Protein AF-Q0SSJ6-F1 (afdb_monomer_lite)

pLDDT: mean 74.95, std 15.15, range [31.77, 95.06]

Secondary structure (DSSP, 8-state):
-HHHHHHHHT--HHHHHHHHHHHHHHHHHHHHHH-HHHHTTHHHHHHHHHHHHHTTTTSSHHHHHHHHHHHHHHHHHHHHHHHH-HHHHHHHHHHHHHHHHHHHHHHS-TTTHHHHHHHHHHHHHS---TTHHHHHHHHHHHHHHHHHHHHHHH--S-HHHHHHHHHHHHHHHHHHHHHHHHTT---HHHHHHHHHHHHHHHHHHHHHTSSSSTTSHHHHHHHHHHHHHHHHHHHHHHHHHHHHHS---HHHHHHHHHHHHHHHHHHHHIIIIIS-HHHHHHHHHHHHHHHHSS-TTS----

Structure (mmCIF, N/CA/C/O backbone):
data_AF-Q0SSJ6-F1
#
_entry.id   AF-Q0SSJ6-F1
#
loop_
_atom_site.group_PDB
_atom_site.id
_atom_site.type_symbol
_atom_site.label_atom_id
_atom_site.label_alt_id
_atom_site.label_comp_id
_atom_site.label_asym_id
_atom_site.label_entity_id
_atom_site.label_seq_id
_atom_site.pdbx_PDB_ins_code
_atom_site.Cartn_x
_atom_site.Cartn_y
_atom_site.Cartn_z
_atom_site.occupancy
_atom_site.B_iso_or_equiv
_atom_site.auth_seq_id
_atom_site.auth_comp_id
_atom_site.auth_asym_id
_atom_site.auth_atom_id
_atom_site.pdbx_PDB_model_num
ATOM 1 N N . MET A 1 1 ? 13.527 -23.983 10.147 1.00 71.38 1 MET A N 1
ATOM 2 C CA . MET A 1 1 ? 12.059 -24.211 10.082 1.00 71.38 1 MET A CA 1
ATOM 3 C C . MET A 1 1 ? 11.327 -22.982 9.545 1.00 71.38 1 MET A C 1
ATOM 5 O O . MET A 1 1 ? 10.545 -23.130 8.617 1.00 71.38 1 MET A O 1
ATOM 9 N N . ILE A 1 2 ? 11.644 -21.783 10.045 1.00 71.69 2 ILE A N 1
ATOM 10 C CA . ILE A 1 2 ? 11.084 -20.500 9.585 1.00 71.69 2 ILE A CA 1
ATOM 11 C C . ILE A 1 2 ? 11.371 -20.237 8.092 1.00 71.69 2 ILE A C 1
ATOM 13 O O . ILE A 1 2 ? 10.438 -19.966 7.341 1.00 71.69 2 ILE A O 1
ATOM 17 N N . ASP A 1 3 ? 12.600 -20.462 7.614 1.00 75.69 3 ASP A N 1
ATOM 18 C CA . ASP A 1 3 ? 12.947 -20.231 6.196 1.00 75.69 3 ASP A CA 1
ATOM 19 C C . ASP A 1 3 ? 12.199 -21.148 5.220 1.00 75.69 3 ASP A C 1
ATOM 21 O O . ASP A 1 3 ? 11.831 -20.738 4.120 1.00 75.69 3 ASP A O 1
ATOM 25 N N . LYS A 1 4 ? 11.896 -22.386 5.640 1.00 71.62 4 LYS A N 1
ATOM 26 C CA . LYS A 1 4 ? 11.058 -23.312 4.857 1.00 71.62 4 LYS A CA 1
ATOM 27 C C . LYS A 1 4 ? 9.631 -22.780 4.702 1.00 71.62 4 LYS A C 1
ATOM 29 O O . LYS A 1 4 ? 9.037 -22.962 3.645 1.00 71.62 4 LYS A O 1
ATOM 34 N N . VAL A 1 5 ? 9.086 -22.121 5.726 1.00 68.69 5 VAL A N 1
ATOM 35 C CA . VAL A 1 5 ? 7.740 -21.524 5.694 1.00 68.69 5 VAL A CA 1
ATOM 36 C C . VAL A 1 5 ? 7.734 -20.258 4.839 1.00 68.69 5 VAL A C 1
ATOM 38 O O . VAL A 1 5 ? 6.865 -20.119 3.981 1.00 68.69 5 VAL A O 1
ATOM 41 N N . ILE A 1 6 ? 8.735 -19.387 5.005 1.00 72.50 6 ILE A N 1
ATOM 42 C CA . ILE A 1 6 ? 8.895 -18.163 4.204 1.00 72.50 6 ILE A CA 1
ATOM 43 C C . ILE A 1 6 ? 8.944 -18.503 2.714 1.00 72.50 6 ILE A C 1
ATOM 45 O O . ILE A 1 6 ? 8.202 -17.922 1.924 1.00 72.50 6 ILE A O 1
ATOM 49 N N . LYS A 1 7 ? 9.755 -19.500 2.339 1.00 68.50 7 LYS A N 1
ATOM 50 C CA . LYS A 1 7 ? 9.912 -19.923 0.943 1.00 68.50 7 LYS A CA 1
ATOM 51 C C . LYS A 1 7 ? 8.665 -20.624 0.391 1.00 68.50 7 LYS A C 1
ATOM 53 O O . LYS A 1 7 ? 8.355 -20.462 -0.782 1.00 68.50 7 LYS A O 1
ATOM 58 N N . LYS A 1 8 ? 7.927 -21.367 1.228 1.00 64.19 8 LYS A N 1
ATOM 59 C CA . LYS A 1 8 ? 6.690 -22.068 0.835 1.00 64.19 8 LYS A CA 1
ATOM 60 C C . LYS A 1 8 ? 5.527 -21.113 0.546 1.00 64.19 8 LYS A C 1
ATOM 62 O O . LYS A 1 8 ? 4.746 -21.385 -0.358 1.00 64.19 8 LYS A O 1
ATOM 67 N N . TYR A 1 9 ? 5.410 -20.022 1.303 1.00 65.31 9 TYR A N 1
ATOM 68 C CA . TYR A 1 9 ? 4.306 -19.059 1.175 1.00 65.31 9 TYR A CA 1
ATOM 69 C C . TYR A 1 9 ? 4.705 -17.741 0.501 1.00 65.31 9 TYR A C 1
ATOM 71 O O . TYR A 1 9 ? 3.885 -16.830 0.430 1.00 65.31 9 TYR A O 1
ATOM 79 N N . ASN A 1 10 ? 5.945 -17.643 0.006 1.00 66.69 10 ASN A N 1
ATOM 80 C CA . ASN A 1 10 ? 6.503 -16.456 -0.644 1.00 66.69 10 ASN A CA 1
ATOM 81 C C . ASN A 1 10 ? 6.258 -15.169 0.171 1.00 66.69 10 ASN A C 1
ATOM 83 O O . ASN A 1 10 ? 5.737 -14.174 -0.335 1.00 66.69 10 ASN A O 1
ATOM 87 N N . LEU A 1 11 ? 6.555 -15.236 1.474 1.00 65.62 11 LEU A N 1
ATOM 88 C CA . LEU A 1 11 ? 6.271 -14.149 2.411 1.00 65.62 11 LEU A CA 1
ATOM 89 C C . LEU A 1 11 ? 7.253 -12.990 2.216 1.00 65.62 11 LEU A C 1
ATOM 91 O O . LEU A 1 11 ? 8.466 -13.183 2.255 1.00 65.62 11 LEU A O 1
ATOM 95 N N . ASP A 1 12 ? 6.720 -11.776 2.088 1.00 69.50 12 ASP A N 1
ATOM 96 C CA . ASP A 1 12 ? 7.497 -10.534 2.064 1.00 69.50 12 ASP A CA 1
ATOM 97 C C . ASP A 1 12 ? 7.911 -10.146 3.495 1.00 69.50 12 ASP A C 1
ATOM 99 O O . ASP A 1 12 ? 7.234 -9.378 4.188 1.00 69.50 12 ASP A O 1
ATOM 103 N N . VAL A 1 13 ? 9.018 -10.738 3.950 1.00 72.50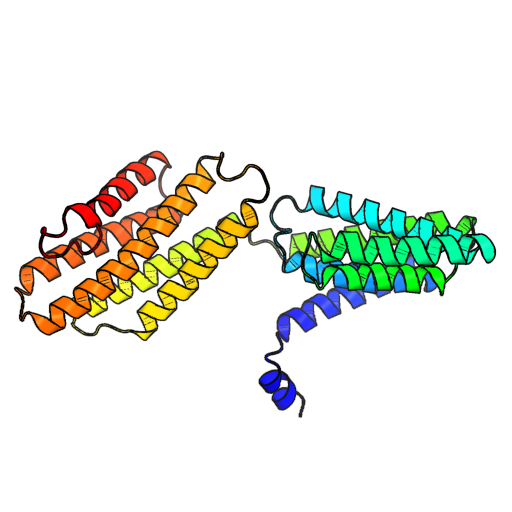 13 VAL A N 1
ATOM 104 C CA . VAL A 1 13 ? 9.554 -10.596 5.313 1.00 72.50 13 VAL A CA 1
ATOM 105 C C . VAL A 1 13 ? 9.886 -9.141 5.656 1.00 72.50 13 VAL A C 1
ATOM 107 O O . VAL A 1 13 ? 9.683 -8.723 6.798 1.00 72.50 13 VAL A O 1
ATOM 110 N N . ASP A 1 14 ? 10.361 -8.359 4.688 1.00 66.81 14 ASP A N 1
ATOM 111 C CA . ASP A 1 14 ? 10.766 -6.970 4.911 1.00 66.81 14 ASP A CA 1
ATOM 112 C C . ASP A 1 14 ? 9.553 -6.068 5.132 1.00 66.81 14 ASP A C 1
ATOM 114 O O . ASP A 1 14 ? 9.538 -5.262 6.070 1.00 66.81 14 ASP A O 1
ATOM 118 N N . SER A 1 15 ? 8.488 -6.259 4.345 1.00 64.62 15 SER A N 1
ATOM 119 C CA . SER A 1 15 ? 7.215 -5.585 4.605 1.00 64.62 15 SER A CA 1
ATOM 120 C C . SER A 1 15 ? 6.642 -5.985 5.968 1.00 64.62 15 SER A C 1
ATOM 122 O O . SER A 1 15 ? 6.233 -5.116 6.733 1.00 64.62 15 SER A O 1
ATOM 124 N N . MET A 1 16 ? 6.678 -7.273 6.328 1.00 72.62 16 MET A N 1
ATOM 125 C CA . MET A 1 16 ? 6.141 -7.757 7.603 1.00 72.62 16 MET A CA 1
ATOM 126 C C . MET A 1 16 ? 6.877 -7.158 8.801 1.00 72.62 16 MET A C 1
ATOM 128 O O . MET A 1 16 ? 6.230 -6.729 9.756 1.00 72.62 16 MET A O 1
ATOM 132 N N . LYS A 1 17 ? 8.213 -7.084 8.742 1.00 77.50 17 LYS A N 1
ATOM 133 C CA . LYS A 1 17 ? 9.019 -6.422 9.774 1.00 77.50 17 LYS A CA 1
ATOM 134 C C . LYS A 1 17 ? 8.629 -4.954 9.892 1.00 77.50 17 LYS A C 1
ATOM 136 O O . LYS A 1 17 ? 8.266 -4.527 10.980 1.00 77.50 17 LYS A O 1
ATOM 141 N N . ARG A 1 18 ? 8.624 -4.212 8.780 1.00 75.00 18 ARG A N 1
ATOM 142 C CA . ARG A 1 18 ? 8.319 -2.774 8.768 1.00 75.00 18 ARG A CA 1
ATOM 143 C C . ARG A 1 18 ? 6.932 -2.463 9.331 1.00 75.00 18 ARG A C 1
ATOM 145 O O . ARG A 1 18 ? 6.814 -1.648 10.242 1.00 75.00 18 ARG A O 1
ATOM 152 N N . GLU A 1 19 ? 5.891 -3.113 8.815 1.00 74.06 19 GLU A N 1
ATOM 153 C CA . GLU A 1 19 ? 4.511 -2.863 9.251 1.00 74.06 19 GLU A CA 1
ATOM 154 C C . GLU A 1 19 ? 4.285 -3.329 10.699 1.00 74.06 19 GLU A C 1
ATOM 156 O O . GLU A 1 19 ? 3.610 -2.648 11.471 1.00 74.06 19 GLU A O 1
ATOM 161 N N . GLY A 1 20 ? 4.908 -4.442 11.105 1.00 80.50 20 GLY A N 1
ATOM 162 C CA . GLY A 1 20 ? 4.884 -4.916 12.488 1.00 80.50 20 GLY A CA 1
ATOM 163 C C . GLY A 1 20 ? 5.538 -3.932 13.460 1.00 80.50 20 GLY A C 1
ATOM 164 O O . GLY A 1 20 ? 4.983 -3.656 14.522 1.00 80.50 20 GLY A O 1
ATOM 165 N N . THR A 1 21 ? 6.675 -3.332 13.090 1.00 83.19 21 THR A N 1
ATOM 166 C CA . THR A 1 21 ? 7.330 -2.302 13.913 1.00 83.19 21 THR A CA 1
ATOM 167 C C . THR A 1 21 ? 6.451 -1.059 14.058 1.00 83.19 21 THR A C 1
ATOM 169 O O . THR A 1 21 ? 6.311 -0.544 15.167 1.00 83.19 21 THR A O 1
ATOM 172 N N . ILE A 1 22 ? 5.807 -0.606 12.975 1.00 81.56 22 ILE A N 1
ATOM 173 C CA . ILE A 1 22 ? 4.878 0.537 13.010 1.00 81.56 22 ILE A CA 1
ATOM 174 C C . ILE A 1 22 ? 3.692 0.236 13.937 1.00 81.56 22 ILE A C 1
ATOM 176 O O . ILE A 1 22 ? 3.334 1.073 14.768 1.00 81.56 22 ILE A O 1
ATOM 180 N N . ALA A 1 23 ? 3.109 -0.963 13.854 1.00 84.19 23 ALA A N 1
ATOM 181 C CA . ALA A 1 23 ? 2.015 -1.382 14.730 1.00 84.19 23 ALA A CA 1
ATOM 182 C C . ALA A 1 23 ? 2.427 -1.391 16.215 1.00 84.19 23 ALA A C 1
ATOM 184 O O . ALA A 1 23 ? 1.716 -0.848 17.058 1.00 84.19 23 ALA A O 1
ATOM 185 N N . CYS A 1 24 ? 3.602 -1.935 16.542 1.00 88.31 24 CYS A N 1
ATOM 186 C CA . CYS A 1 24 ? 4.103 -1.949 17.918 1.00 88.31 24 CYS A CA 1
ATOM 187 C C . CYS A 1 24 ? 4.381 -0.537 18.456 1.00 88.31 24 CYS A C 1
ATOM 189 O O . CYS A 1 24 ? 3.999 -0.223 19.582 1.00 88.31 24 CYS A O 1
ATOM 191 N N . LEU A 1 25 ? 5.007 0.334 17.658 1.00 88.62 25 LEU A N 1
ATOM 192 C CA . LEU A 1 25 ? 5.302 1.712 18.065 1.00 88.62 25 LEU A CA 1
ATOM 193 C C . LEU A 1 25 ? 4.025 2.531 18.272 1.00 88.62 25 LEU A C 1
ATOM 195 O O . LEU A 1 25 ? 3.896 3.233 19.275 1.00 88.62 25 LEU A O 1
ATOM 199 N N . THR A 1 26 ? 3.060 2.412 17.357 1.00 87.75 26 THR A N 1
ATOM 200 C CA . THR A 1 26 ? 1.761 3.093 17.480 1.00 87.75 26 THR A CA 1
ATOM 201 C C . THR A 1 26 ? 0.967 2.588 18.682 1.00 87.75 26 THR A C 1
ATOM 203 O O . THR A 1 26 ? 0.356 3.398 19.380 1.00 87.75 26 THR A O 1
ATOM 206 N N . PHE A 1 27 ? 1.026 1.285 18.979 1.00 91.06 27 PHE A N 1
ATOM 207 C CA . PHE A 1 27 ? 0.427 0.698 20.178 1.00 91.06 27 PHE A CA 1
ATOM 208 C C . PHE A 1 27 ? 1.056 1.247 21.462 1.00 91.06 27 PHE A C 1
ATOM 210 O O . PHE A 1 27 ? 0.335 1.746 22.324 1.00 91.06 27 PHE A O 1
ATOM 217 N N . LEU A 1 28 ? 2.388 1.209 21.579 1.00 92.38 28 LEU A N 1
ATOM 218 C CA . LEU A 1 28 ? 3.106 1.691 22.765 1.00 92.38 28 LEU A CA 1
ATOM 219 C C . LEU A 1 28 ? 2.857 3.181 23.012 1.00 92.38 28 LEU A C 1
ATOM 221 O O . LEU A 1 28 ? 2.529 3.573 24.130 1.00 92.38 28 LEU A O 1
ATOM 225 N N . ALA A 1 29 ? 2.933 4.003 21.964 1.00 90.62 29 ALA A N 1
ATOM 226 C CA . ALA A 1 29 ? 2.634 5.426 22.070 1.00 90.62 29 ALA A CA 1
ATOM 227 C C . ALA A 1 29 ? 1.177 5.655 22.512 1.00 90.62 29 ALA A C 1
ATOM 229 O O . ALA A 1 29 ? 0.912 6.427 23.432 1.00 90.62 29 ALA A O 1
ATOM 230 N N . SER A 1 30 ? 0.225 4.930 21.917 1.00 89.50 30 SER A N 1
ATOM 231 C CA . SER A 1 30 ? -1.191 5.046 22.279 1.00 89.50 30 SER A CA 1
ATOM 232 C C . SER A 1 30 ? -1.472 4.586 23.711 1.00 89.50 30 SER A C 1
ATOM 234 O O . SER A 1 30 ? -2.312 5.178 24.384 1.00 89.50 30 SER A O 1
ATOM 236 N N . TRP A 1 31 ? -0.753 3.577 24.210 1.00 92.25 31 TRP A N 1
ATOM 237 C CA . TRP A 1 31 ? -0.839 3.155 25.607 1.00 92.25 31 TRP A CA 1
ATOM 238 C C . TRP A 1 31 ? -0.377 4.272 26.539 1.00 92.25 31 TRP A C 1
ATOM 240 O O . TRP A 1 31 ? -1.137 4.656 27.427 1.00 92.25 31 TRP A O 1
ATOM 250 N N . ILE A 1 32 ? 0.802 4.847 26.302 1.00 91.56 32 ILE A N 1
ATOM 251 C CA . ILE A 1 32 ? 1.369 5.898 27.159 1.00 91.56 32 ILE A CA 1
ATOM 252 C C . ILE A 1 32 ? 0.415 7.099 27.276 1.00 91.56 32 ILE A C 1
ATOM 254 O O . ILE A 1 32 ? 0.157 7.571 28.380 1.00 91.56 32 ILE A O 1
ATOM 258 N N . PHE A 1 33 ? -0.160 7.567 26.164 1.00 90.56 33 PHE A N 1
ATOM 259 C CA . PHE A 1 33 ? -1.004 8.771 26.166 1.00 90.56 33 PHE A CA 1
ATOM 260 C C . PHE A 1 33 ? -2.488 8.500 26.482 1.00 90.56 33 PHE A C 1
ATOM 262 O O . PHE A 1 33 ? -3.152 9.300 27.151 1.00 90.56 33 PHE A O 1
ATOM 269 N N . PHE A 1 34 ? -3.045 7.372 26.031 1.00 91.62 34 PHE A N 1
ATOM 270 C CA . PHE A 1 34 ? -4.494 7.123 26.050 1.00 91.62 34 PHE A CA 1
ATOM 271 C C . PHE A 1 34 ? -4.922 5.899 26.871 1.00 91.62 34 PHE A C 1
ATOM 273 O O . PHE A 1 34 ? -6.122 5.711 27.080 1.00 91.62 34 PHE A O 1
ATOM 280 N N . GLY A 1 35 ? -3.979 5.107 27.386 1.00 90.12 35 GLY A N 1
ATOM 281 C CA . GLY A 1 35 ? -4.244 3.913 28.188 1.00 90.12 35 GLY A CA 1
ATOM 282 C C . GLY A 1 35 ? -4.564 2.664 27.361 1.00 90.12 35 GLY A C 1
ATOM 283 O O . GLY A 1 35 ? -4.829 2.727 26.159 1.00 90.12 35 GLY A O 1
ATOM 284 N N . ILE A 1 36 ? -4.564 1.504 28.025 1.00 87.81 36 ILE A N 1
ATOM 285 C CA . ILE A 1 36 ? -4.658 0.188 27.370 1.00 87.81 36 ILE A CA 1
ATOM 286 C C . ILE A 1 36 ? -5.955 -0.002 26.565 1.00 87.81 36 ILE A C 1
ATOM 288 O O . ILE A 1 36 ? -5.920 -0.515 25.447 1.00 87.81 36 ILE A O 1
ATOM 292 N N . ASN A 1 37 ? -7.082 0.510 27.076 1.00 88.12 37 ASN A N 1
ATOM 293 C CA . ASN A 1 37 ? -8.394 0.418 26.420 1.00 88.12 37 ASN A CA 1
ATOM 294 C C . ASN A 1 37 ? -8.442 1.156 25.072 1.00 88.12 37 ASN A C 1
ATOM 296 O O . ASN A 1 37 ? -9.295 0.860 24.240 1.00 88.12 37 ASN A O 1
ATOM 300 N N . ASN A 1 38 ? -7.554 2.126 24.851 1.00 90.81 38 ASN A N 1
ATOM 301 C CA . ASN A 1 38 ? -7.457 2.872 23.596 1.00 90.81 38 ASN A CA 1
ATOM 302 C C . ASN A 1 38 ? -6.275 2.393 22.742 1.00 90.81 38 ASN A C 1
ATOM 304 O O . ASN A 1 38 ? -6.365 2.397 21.517 1.00 90.81 38 ASN A O 1
ATOM 308 N N . ALA A 1 39 ? -5.205 1.897 23.372 1.00 89.12 39 ALA A N 1
ATOM 309 C CA . ALA A 1 39 ? -4.030 1.362 22.688 1.00 89.12 39 ALA A CA 1
ATOM 310 C C . ALA A 1 39 ? -4.362 0.222 21.721 1.00 89.12 39 ALA A C 1
ATOM 312 O O . ALA A 1 39 ? -3.781 0.140 20.642 1.00 89.12 39 ALA A O 1
ATOM 313 N N . ILE A 1 40 ? -5.337 -0.628 22.060 1.00 89.69 40 ILE A N 1
ATOM 314 C CA . ILE A 1 40 ? -5.716 -1.774 21.224 1.00 89.69 40 ILE A CA 1
ATOM 315 C C . ILE A 1 40 ? -6.242 -1.375 19.838 1.00 89.69 40 ILE A C 1
ATOM 317 O O . ILE A 1 40 ? -6.152 -2.156 18.890 1.00 89.69 40 ILE A O 1
ATOM 321 N N . LEU A 1 41 ? -6.729 -0.137 19.694 1.00 90.94 41 LEU A N 1
ATOM 322 C CA . LEU A 1 41 ? -7.178 0.415 18.418 1.00 90.94 41 LEU A CA 1
ATOM 323 C C . LEU A 1 41 ? -6.009 0.678 17.454 1.00 90.94 41 LEU A C 1
ATOM 325 O O . LEU A 1 41 ? -6.237 0.794 16.254 1.00 90.94 41 LEU A O 1
ATOM 329 N N . ALA A 1 42 ? -4.758 0.694 17.927 1.00 89.38 42 ALA A N 1
ATOM 330 C CA . ALA A 1 42 ? -3.583 0.844 17.068 1.00 89.38 42 ALA A CA 1
ATOM 331 C C . ALA A 1 42 ? -3.440 -0.304 16.052 1.00 89.38 42 ALA A C 1
ATOM 333 O O . ALA A 1 42 ? -3.044 -0.063 14.914 1.00 89.38 42 ALA A O 1
ATOM 334 N N . TYR A 1 43 ? -3.829 -1.535 16.410 1.00 88.12 43 TYR A N 1
ATOM 335 C CA . TYR A 1 43 ? -3.749 -2.698 15.517 1.00 88.12 43 TYR A CA 1
ATOM 336 C C . TYR A 1 43 ? -4.576 -2.549 14.231 1.00 88.12 43 TYR A C 1
ATOM 338 O O . TYR A 1 43 ? -4.000 -2.654 13.145 1.00 88.12 43 TYR A O 1
ATOM 346 N N . PRO A 1 44 ? -5.901 -2.296 14.289 1.00 90.38 44 PRO A N 1
ATOM 347 C CA . PRO A 1 44 ? -6.680 -2.086 13.076 1.00 90.38 44 PRO A CA 1
ATOM 348 C C . PRO A 1 44 ? -6.219 -0.849 12.299 1.00 90.38 44 PRO A C 1
ATOM 350 O O . PRO A 1 44 ? -6.278 -0.860 11.074 1.00 90.38 44 PRO A O 1
ATOM 353 N N . ILE A 1 45 ? -5.736 0.209 12.963 1.00 88.62 45 ILE A N 1
ATOM 354 C CA . ILE A 1 45 ? -5.196 1.398 12.281 1.00 88.62 45 ILE A CA 1
ATOM 355 C C . ILE A 1 45 ? -3.924 1.033 11.480 1.00 88.62 45 ILE A C 1
ATOM 357 O O . ILE A 1 45 ? -3.845 1.348 10.291 1.00 88.62 45 ILE A O 1
ATOM 361 N N . ALA A 1 46 ? -2.983 0.287 12.069 1.00 85.62 46 ALA A N 1
ATOM 362 C CA . ALA A 1 46 ? -1.753 -0.158 11.403 1.00 85.62 46 ALA A CA 1
ATOM 363 C C . ALA A 1 46 ? -2.007 -1.183 10.276 1.00 85.62 46 ALA A C 1
ATOM 365 O O . ALA A 1 46 ? -1.378 -1.154 9.217 1.00 85.62 46 ALA A O 1
ATOM 366 N N . LEU A 1 47 ? -2.981 -2.078 10.451 1.00 84.19 47 LEU A N 1
ATOM 367 C CA . LEU A 1 47 ? -3.406 -2.992 9.387 1.00 84.19 47 LEU A CA 1
ATOM 368 C C . LEU A 1 47 ? -3.980 -2.229 8.190 1.00 84.19 47 LEU A C 1
ATOM 370 O O . LEU A 1 47 ? -3.588 -2.491 7.052 1.00 84.19 47 LEU A O 1
ATOM 374 N N . THR A 1 48 ? -4.849 -1.248 8.434 1.00 81.56 48 THR A N 1
ATOM 375 C CA . THR A 1 48 ? -5.383 -0.384 7.377 1.00 81.56 48 THR A CA 1
ATOM 376 C C . THR A 1 48 ? -4.270 0.361 6.656 1.00 81.56 48 THR A C 1
ATOM 378 O O . THR A 1 48 ? -4.255 0.365 5.426 1.00 81.56 48 THR A O 1
ATOM 381 N N . SER A 1 49 ? -3.279 0.909 7.367 1.00 74.62 49 SER A N 1
ATOM 382 C CA . SER A 1 49 ? -2.151 1.570 6.705 1.00 74.62 49 SER A CA 1
ATOM 383 C C . SER A 1 49 ? -1.337 0.635 5.827 1.00 74.62 49 SER A C 1
ATOM 385 O O . SER A 1 49 ? -0.960 1.042 4.734 1.00 74.62 49 SER A O 1
ATOM 387 N N . SER A 1 50 ? -1.113 -0.612 6.248 1.00 73.50 50 SER A N 1
ATOM 388 C CA . SER A 1 50 ? -0.366 -1.595 5.454 1.00 73.50 50 SER A CA 1
ATOM 389 C C . SER A 1 50 ? -1.071 -1.951 4.137 1.00 73.50 50 SER A C 1
ATOM 391 O O . SER A 1 50 ? -0.425 -2.097 3.096 1.00 73.50 50 SER A O 1
ATOM 393 N N . ILE A 1 51 ? -2.405 -2.047 4.154 1.00 71.00 51 ILE A N 1
ATOM 394 C CA . ILE A 1 51 ? -3.202 -2.349 2.959 1.00 71.00 51 ILE A CA 1
ATOM 395 C C . ILE A 1 51 ? -3.248 -1.123 2.041 1.00 71.00 51 ILE A C 1
ATOM 397 O O . ILE A 1 51 ? -3.068 -1.239 0.832 1.00 71.00 51 ILE A O 1
ATOM 401 N N . LEU A 1 52 ? -3.376 0.074 2.612 1.00 65.06 52 LEU A N 1
ATOM 402 C CA . LEU A 1 52 ? -3.357 1.330 1.861 1.00 65.06 52 LEU A CA 1
ATOM 403 C C . LEU A 1 52 ? -1.975 1.653 1.281 1.00 65.06 52 LEU A C 1
ATOM 405 O O . LEU A 1 52 ? -1.876 2.164 0.174 1.00 65.06 52 LEU A O 1
ATOM 409 N N . LEU A 1 53 ? -0.891 1.300 1.971 1.00 59.09 53 LEU A N 1
ATOM 410 C CA . LEU A 1 53 ? 0.476 1.376 1.446 1.00 59.09 53 LEU A CA 1
ATOM 411 C C . LEU A 1 53 ? 0.629 0.586 0.142 1.00 59.09 53 LEU A C 1
ATOM 413 O O . LEU A 1 53 ? 1.340 1.029 -0.760 1.00 59.09 53 LEU A O 1
ATOM 417 N N . LYS A 1 54 ? -0.064 -0.554 0.042 1.00 58.03 54 LYS A N 1
ATOM 418 C CA . LYS A 1 54 ? -0.117 -1.391 -1.163 1.00 58.03 54 LYS A CA 1
ATOM 419 C C . LYS A 1 54 ? -1.090 -0.842 -2.215 1.00 58.03 54 LYS A C 1
ATOM 421 O O . LYS A 1 54 ? -0.901 -1.084 -3.402 1.00 58.03 54 LYS A O 1
ATOM 426 N N . GLU A 1 55 ? -2.088 -0.062 -1.807 1.00 54.94 55 GLU A N 1
ATOM 427 C CA . GLU A 1 55 ? -3.097 0.539 -2.682 1.00 54.94 55 GLU A CA 1
ATOM 428 C C . GLU A 1 55 ? -2.943 2.057 -2.839 1.00 54.94 55 GLU A C 1
ATOM 430 O O . GLU A 1 55 ? -3.561 2.814 -2.102 1.00 54.94 55 GLU A O 1
ATOM 435 N N . ASN A 1 56 ? -2.224 2.539 -3.858 1.00 52.38 56 ASN A N 1
ATOM 436 C CA . ASN A 1 56 ? -2.349 3.892 -4.441 1.00 52.38 56 ASN A CA 1
ATOM 437 C C . ASN A 1 56 ? -2.548 5.103 -3.514 1.00 52.38 56 ASN A C 1
ATOM 439 O O . ASN A 1 56 ? -3.012 6.164 -3.947 1.00 52.38 56 ASN A O 1
ATOM 443 N N . PHE A 1 57 ? -2.172 5.004 -2.247 1.00 51.16 57 PHE A N 1
ATOM 444 C CA . PHE A 1 57 ? -2.311 6.069 -1.268 1.00 51.16 57 PHE A CA 1
ATOM 445 C C . PHE A 1 57 ? -1.304 7.189 -1.523 1.00 51.16 57 PHE A C 1
ATOM 447 O O . PHE A 1 57 ? -1.476 8.306 -1.055 1.00 51.16 57 PHE A O 1
ATOM 454 N N . LYS A 1 58 ? -0.316 6.911 -2.383 1.00 51.47 58 LYS A N 1
ATOM 455 C CA . LYS A 1 58 ? 0.620 7.881 -2.956 1.00 51.47 58 LYS A CA 1
ATOM 456 C C . LYS A 1 58 ? -0.068 8.994 -3.754 1.00 51.47 58 LYS A C 1
ATOM 458 O O . LYS A 1 58 ? 0.518 10.053 -3.939 1.00 51.47 58 LYS A O 1
ATOM 463 N N . ILE A 1 59 ? -1.297 8.772 -4.218 1.00 51.25 59 ILE A N 1
ATOM 464 C CA . ILE A 1 59 ? -2.089 9.754 -4.962 1.00 51.25 59 ILE A CA 1
ATOM 465 C C . ILE A 1 59 ? -3.108 10.331 -3.984 1.00 51.25 59 ILE A C 1
ATOM 467 O O . ILE A 1 59 ? -4.054 9.638 -3.593 1.00 51.25 59 ILE A O 1
ATOM 471 N N . ASN A 1 60 ? -2.887 11.578 -3.579 1.00 59.84 60 ASN A N 1
ATOM 472 C CA . ASN A 1 60 ? -3.662 12.309 -2.572 1.00 59.84 60 ASN A CA 1
ATOM 473 C C . ASN A 1 60 ? -3.721 11.601 -1.197 1.00 59.84 60 ASN A C 1
ATOM 475 O O . ASN A 1 60 ? -4.815 11.274 -0.724 1.00 59.84 60 ASN A O 1
ATOM 479 N N . PRO A 1 61 ? -2.568 11.388 -0.525 1.00 64.50 61 PRO A N 1
ATOM 480 C CA . PRO A 1 61 ? -2.516 10.724 0.781 1.00 64.50 61 PRO A CA 1
ATOM 481 C C . PRO A 1 61 ? -3.387 11.432 1.822 1.00 64.50 61 PRO A C 1
ATOM 483 O O . PRO A 1 61 ? -4.116 10.777 2.561 1.00 64.50 61 PRO A O 1
ATOM 486 N N . LEU A 1 62 ? -3.389 12.768 1.843 1.00 68.19 62 LEU A N 1
ATOM 487 C CA . LEU A 1 62 ? -4.159 13.549 2.815 1.00 68.19 62 LEU A CA 1
ATOM 488 C C . LEU A 1 62 ? -5.675 13.352 2.663 1.00 68.19 62 LEU A C 1
ATOM 490 O O . LEU A 1 62 ? -6.338 12.987 3.630 1.00 68.19 62 LEU A O 1
ATOM 494 N N . GLU A 1 63 ? -6.218 13.519 1.452 1.00 70.69 63 GLU A N 1
ATOM 495 C CA . GLU A 1 63 ? -7.659 13.377 1.178 1.00 70.69 63 GLU A CA 1
ATOM 496 C C . GLU A 1 63 ? -8.167 11.984 1.574 1.00 70.69 63 GLU A C 1
ATOM 498 O O . GLU A 1 63 ? -9.187 11.837 2.254 1.00 70.69 63 GLU A O 1
ATOM 503 N N . LYS A 1 64 ? -7.419 10.943 1.193 1.00 72.25 64 LYS A N 1
ATOM 504 C CA . LYS A 1 64 ? -7.775 9.565 1.526 1.00 72.25 64 LYS A CA 1
ATOM 505 C C . LYS A 1 64 ? -7.676 9.302 3.025 1.00 72.25 64 LYS A C 1
ATOM 507 O O . LYS A 1 64 ? -8.549 8.625 3.565 1.00 72.25 64 LYS A O 1
ATOM 512 N N . THR A 1 65 ? -6.673 9.861 3.703 1.00 76.44 65 THR A N 1
ATOM 513 C CA . THR A 1 65 ? -6.525 9.693 5.156 1.00 76.44 65 THR A CA 1
ATOM 514 C C . THR A 1 65 ? -7.665 10.345 5.917 1.00 76.44 65 THR A C 1
ATOM 516 O O . THR A 1 65 ? -8.234 9.713 6.799 1.00 76.44 65 THR A O 1
ATOM 519 N N . ILE A 1 66 ? -8.062 11.561 5.538 1.00 80.25 66 ILE A N 1
ATOM 520 C CA . ILE A 1 66 ? -9.184 12.271 6.165 1.00 80.25 66 ILE A CA 1
ATOM 521 C C . ILE A 1 66 ? -10.487 11.481 5.989 1.00 80.25 66 ILE A C 1
ATOM 523 O O . ILE A 1 66 ? -11.249 11.309 6.940 1.00 80.25 66 ILE A O 1
ATOM 527 N N . ARG A 1 67 ? -10.729 10.929 4.792 1.00 81.81 67 ARG A N 1
ATOM 528 C CA . ARG A 1 67 ? -11.917 10.103 4.534 1.00 81.81 67 ARG A CA 1
ATOM 529 C C . ARG A 1 67 ? -11.946 8.835 5.393 1.00 81.81 67 ARG A C 1
ATOM 531 O O . ARG A 1 67 ? -13.010 8.442 5.866 1.00 81.81 67 ARG A O 1
ATOM 538 N N . LEU A 1 68 ? -10.796 8.194 5.589 1.00 84.19 68 LEU A N 1
ATOM 539 C CA . LEU A 1 68 ? -10.675 7.006 6.437 1.00 84.19 68 LEU A CA 1
ATOM 540 C C . LEU A 1 68 ? -10.839 7.340 7.912 1.00 84.19 68 LEU A C 1
ATOM 542 O O . LEU A 1 68 ? -11.547 6.631 8.613 1.00 84.19 68 LEU A O 1
ATOM 546 N N . LEU A 1 69 ? -10.237 8.434 8.360 1.00 88.56 69 LEU A N 1
ATOM 547 C CA . LEU A 1 69 ? -10.374 8.938 9.717 1.00 88.56 69 LEU A CA 1
ATOM 548 C C . LEU A 1 69 ? -11.847 9.178 10.066 1.00 88.56 69 LEU A C 1
ATOM 550 O O . LEU A 1 69 ? -12.313 8.717 11.104 1.00 88.56 69 LEU A O 1
ATOM 554 N N . PHE A 1 70 ? -12.609 9.797 9.157 1.00 89.06 70 PHE A N 1
ATOM 555 C CA . PHE A 1 70 ? -14.051 9.975 9.333 1.00 89.06 70 PHE A CA 1
ATOM 556 C C . PHE A 1 70 ? -14.788 8.634 9.461 1.00 89.06 70 PHE A C 1
ATOM 558 O O . PHE A 1 70 ? -15.631 8.468 10.340 1.00 89.06 70 PHE A O 1
ATOM 565 N N . LEU A 1 71 ? -14.437 7.652 8.625 1.00 89.75 71 LEU A N 1
ATOM 566 C CA . LEU A 1 71 ? -15.022 6.312 8.684 1.00 89.75 71 LEU A CA 1
ATOM 567 C C . LEU A 1 71 ? -14.683 5.583 9.998 1.00 89.75 71 LEU A C 1
ATOM 569 O O . LEU A 1 71 ? -15.547 4.919 10.565 1.00 89.75 71 LEU A O 1
ATOM 573 N N . TYR A 1 72 ? -13.458 5.736 10.508 1.00 91.69 72 TYR A N 1
ATOM 574 C CA . TYR A 1 72 ? -13.042 5.197 11.806 1.00 91.69 72 TYR A CA 1
ATOM 575 C C . TYR A 1 72 ? -13.842 5.814 12.949 1.00 91.69 72 TYR A C 1
ATOM 577 O O . TYR A 1 72 ? -14.402 5.084 13.765 1.00 91.69 72 TYR A O 1
ATOM 585 N N . CYS A 1 73 ? -13.936 7.145 12.987 1.00 93.88 73 CYS A N 1
ATOM 586 C CA . CYS A 1 73 ? -14.730 7.850 13.989 1.00 93.88 73 CYS A CA 1
ATOM 587 C C . CYS A 1 73 ? -16.194 7.393 13.949 1.00 93.88 73 CYS A C 1
ATOM 589 O O . CYS A 1 73 ? -16.766 7.083 14.990 1.00 93.88 73 CYS A O 1
ATOM 591 N N . PHE A 1 74 ? -16.774 7.269 12.752 1.00 93.75 74 PHE A N 1
ATOM 592 C CA . PHE A 1 74 ? -18.139 6.782 12.567 1.00 93.75 74 PHE A CA 1
ATOM 593 C C . PHE A 1 74 ? -18.347 5.373 13.146 1.00 93.75 74 PHE A C 1
ATOM 595 O O . PHE A 1 74 ? -19.278 5.154 13.918 1.00 93.75 74 PHE A O 1
ATOM 602 N N . ILE A 1 75 ? -17.453 4.427 12.843 1.00 94.12 75 ILE A N 1
ATOM 603 C CA . ILE A 1 75 ? -17.542 3.044 13.345 1.00 94.12 75 ILE A CA 1
ATOM 604 C C . ILE A 1 75 ? -17.363 2.979 14.863 1.00 94.12 75 ILE A C 1
ATOM 606 O O . ILE A 1 75 ? -18.063 2.216 15.528 1.00 94.12 75 ILE A O 1
ATOM 610 N N . VAL A 1 76 ? -16.467 3.790 15.428 1.00 94.75 76 VAL A N 1
ATOM 611 C CA . VAL A 1 76 ? -16.265 3.852 16.882 1.00 94.75 76 VAL A CA 1
ATOM 612 C C . VAL A 1 76 ? -17.495 4.398 17.598 1.00 94.75 76 VAL A C 1
ATOM 614 O O . VAL A 1 76 ? -17.882 3.852 18.630 1.00 94.75 76 VAL A O 1
ATOM 617 N N . VAL A 1 77 ? -18.156 5.411 17.035 1.00 94.25 77 VAL A N 1
ATOM 618 C CA . VAL A 1 77 ? -19.417 5.932 17.580 1.00 94.25 77 VAL A CA 1
ATOM 619 C C . VAL A 1 77 ? -20.522 4.874 17.514 1.00 94.25 77 VAL A C 1
ATOM 621 O O . VAL A 1 77 ? -21.196 4.651 18.517 1.00 94.25 77 VAL A O 1
ATOM 624 N N . LEU A 1 78 ? -20.678 4.167 16.389 1.00 94.56 78 LEU A N 1
ATOM 625 C CA . LEU A 1 78 ? -21.653 3.071 16.277 1.00 94.56 78 LEU A CA 1
ATOM 626 C C . LEU A 1 78 ? -21.380 1.956 17.289 1.00 94.56 78 LEU A C 1
ATOM 628 O O . LEU A 1 78 ? -22.300 1.462 17.938 1.00 94.56 78 LEU A O 1
ATOM 632 N N . SER A 1 79 ? -20.114 1.578 17.458 1.00 93.94 79 SER A N 1
ATOM 633 C CA . SER A 1 79 ? -19.714 0.569 18.436 1.00 93.94 79 SER A CA 1
ATOM 634 C C . S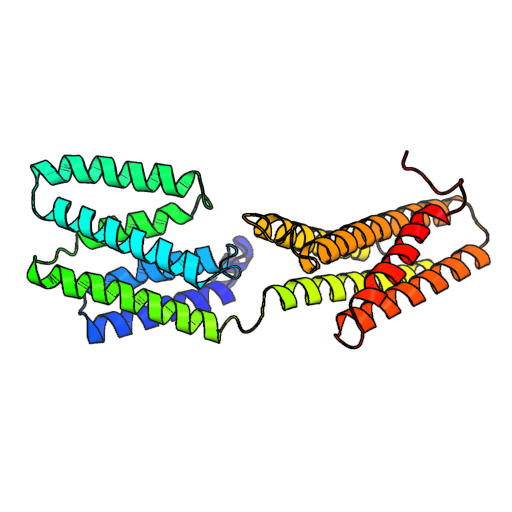ER A 1 79 ? -20.025 1.000 19.870 1.00 93.94 79 SER A C 1
ATOM 636 O O . SER A 1 79 ? -20.550 0.192 20.632 1.00 93.94 79 SER A O 1
ATOM 638 N N . PHE A 1 80 ? -19.760 2.262 20.217 1.00 93.69 80 PHE A N 1
ATOM 639 C CA . PHE A 1 80 ? -20.064 2.826 21.531 1.00 93.69 80 PHE A CA 1
ATOM 640 C C . PHE A 1 80 ? -21.575 2.862 21.814 1.00 93.69 80 PHE A C 1
ATOM 642 O O . PHE A 1 80 ? -22.022 2.457 22.886 1.00 93.69 80 PHE A O 1
ATOM 649 N N . LEU A 1 81 ? -22.383 3.298 20.841 1.00 92.69 81 LEU A N 1
ATOM 650 C CA . LEU A 1 81 ? -23.845 3.282 20.962 1.00 92.69 81 LEU A CA 1
ATOM 651 C C . LEU A 1 81 ? -24.371 1.855 21.153 1.00 92.69 81 LEU A C 1
ATOM 653 O O . LEU A 1 81 ? -25.253 1.622 21.981 1.00 92.69 81 LEU A O 1
ATOM 657 N N . SER A 1 82 ? -23.786 0.903 20.424 1.00 93.12 82 SER A N 1
ATOM 658 C CA . SER A 1 82 ? -24.145 -0.509 20.495 1.00 93.12 82 SER A CA 1
ATOM 659 C C . SER A 1 82 ? -23.764 -1.166 21.821 1.00 93.12 82 SER A C 1
ATOM 661 O O . SER A 1 82 ? -24.492 -2.034 22.292 1.00 93.12 82 SER A O 1
ATOM 663 N N . SER A 1 83 ? -22.635 -0.788 22.429 1.00 91.00 83 SER A N 1
ATOM 664 C CA . SER A 1 83 ? -22.177 -1.384 23.692 1.00 91.00 83 SER A CA 1
ATOM 665 C C . SER A 1 83 ? -22.943 -0.879 24.915 1.00 91.00 83 SER A C 1
ATOM 667 O O . SER A 1 83 ? -22.947 -1.544 25.948 1.00 91.00 83 SER A O 1
ATOM 669 N N . ASN A 1 84 ? -23.573 0.295 24.819 1.00 88.06 84 ASN A N 1
ATOM 670 C CA . ASN A 1 84 ? -24.248 0.930 25.954 1.00 88.06 84 ASN A CA 1
ATOM 671 C C . ASN A 1 84 ? -25.709 0.500 26.125 1.00 88.06 84 ASN A C 1
ATOM 673 O O . ASN A 1 84 ? -26.235 0.594 27.229 1.00 88.06 84 ASN A O 1
ATOM 677 N N . ASN A 1 85 ? -26.368 0.030 25.064 1.00 87.69 85 ASN A N 1
ATOM 678 C CA . ASN A 1 85 ? -27.777 -0.363 25.093 1.00 87.69 85 ASN A CA 1
ATOM 679 C C . ASN A 1 85 ? -27.961 -1.718 24.414 1.00 87.69 85 ASN A C 1
ATOM 681 O O . ASN A 1 85 ? -27.721 -1.833 23.219 1.00 87.69 85 ASN A O 1
ATOM 685 N N . PHE A 1 86 ? -28.458 -2.723 25.137 1.00 86.19 86 PHE A N 1
ATOM 686 C CA . PHE A 1 86 ? -28.609 -4.080 24.599 1.00 86.19 86 PHE A CA 1
ATOM 687 C C . PHE A 1 86 ? -29.541 -4.145 23.374 1.00 86.19 86 PHE A C 1
ATOM 689 O O . PHE A 1 86 ? -29.148 -4.638 22.318 1.00 86.19 86 PHE A O 1
ATOM 696 N N . LEU A 1 87 ? -30.755 -3.593 23.488 1.00 90.00 87 LEU A N 1
ATOM 697 C CA . LEU A 1 87 ? -31.770 -3.611 22.422 1.00 90.00 87 LEU A CA 1
ATOM 698 C C . LEU A 1 87 ? -31.325 -2.840 21.172 1.00 90.00 87 LEU A C 1
ATOM 700 O O . LEU A 1 87 ? -31.366 -3.373 20.064 1.00 90.00 87 LEU A O 1
ATOM 704 N N . LEU A 1 88 ? -30.844 -1.605 21.352 1.00 89.25 88 LEU A N 1
ATOM 705 C CA . LEU A 1 88 ? -30.278 -0.816 20.252 1.00 89.25 88 LEU A CA 1
ATOM 706 C C . LEU A 1 88 ? -29.020 -1.478 19.682 1.00 89.25 88 LEU A C 1
ATOM 708 O O . LEU A 1 88 ? -28.778 -1.404 18.481 1.00 89.25 88 LEU A O 1
ATOM 712 N N . GLY A 1 89 ? -28.247 -2.163 20.523 1.00 91.38 89 GLY A N 1
ATOM 713 C CA . GLY A 1 89 ? -27.031 -2.850 20.132 1.00 91.38 89 GLY A CA 1
ATOM 714 C C . GLY A 1 89 ? -27.274 -3.975 19.140 1.00 91.38 89 GLY A C 1
ATOM 715 O O . GLY A 1 89 ? -26.534 -4.077 18.171 1.00 91.38 89 GLY A O 1
ATOM 716 N N . ILE A 1 90 ? -28.334 -4.774 19.291 1.00 92.88 90 ILE A N 1
ATOM 717 C CA . ILE A 1 90 ? -28.676 -5.820 18.306 1.00 92.88 90 ILE A CA 1
ATOM 718 C C . ILE A 1 90 ? -28.878 -5.206 16.914 1.00 92.88 90 ILE A C 1
ATOM 720 O O . ILE A 1 90 ? -28.298 -5.672 15.931 1.00 92.88 90 ILE A O 1
ATOM 724 N N . ILE A 1 91 ? -29.655 -4.123 16.848 1.00 94.81 91 ILE A N 1
ATOM 725 C CA . ILE A 1 91 ? -29.971 -3.424 15.601 1.00 94.81 91 ILE A CA 1
ATOM 726 C C . ILE A 1 91 ? -28.695 -2.816 15.000 1.00 94.81 91 ILE A C 1
ATOM 728 O O . ILE A 1 91 ? -28.375 -3.055 13.834 1.00 94.81 91 ILE A O 1
ATOM 732 N N . ILE A 1 92 ? -27.928 -2.071 15.801 1.00 95.06 92 ILE A N 1
ATOM 733 C CA . ILE A 1 92 ? -26.708 -1.394 15.347 1.00 95.06 92 ILE A CA 1
ATOM 734 C C . ILE A 1 92 ? -25.639 -2.406 14.920 1.00 95.06 92 ILE A C 1
ATOM 736 O O . ILE A 1 92 ? -25.012 -2.196 13.882 1.00 95.06 92 ILE A O 1
ATOM 740 N N . ASN A 1 93 ? -25.446 -3.505 15.655 1.00 94.25 93 ASN A N 1
ATOM 741 C CA . ASN A 1 93 ? -24.505 -4.574 15.306 1.00 94.25 93 ASN A CA 1
ATOM 742 C C . ASN A 1 93 ? -24.797 -5.131 13.909 1.00 94.25 93 ASN A C 1
ATOM 744 O O . ASN A 1 93 ? -23.902 -5.168 13.061 1.00 94.25 93 ASN A O 1
ATOM 748 N N . PHE A 1 94 ? -26.053 -5.512 13.649 1.00 93.50 94 PHE A N 1
ATOM 749 C CA . PHE A 1 94 ? -26.460 -6.066 12.359 1.00 93.50 94 PHE A CA 1
ATOM 750 C C . PHE A 1 94 ? -26.186 -5.084 11.212 1.00 93.50 94 PHE A C 1
ATOM 752 O O . PHE A 1 94 ? -25.502 -5.427 10.243 1.00 93.50 94 PHE A O 1
ATOM 759 N N . PHE A 1 95 ? -26.640 -3.834 11.354 1.00 94.00 95 PHE A N 1
ATOM 760 C CA . PHE A 1 95 ? -26.425 -2.810 10.331 1.00 94.00 95 PHE A CA 1
ATOM 761 C C . PHE A 1 95 ? -24.949 -2.468 10.136 1.00 94.00 95 PHE A C 1
ATOM 763 O O . PHE A 1 95 ? -24.515 -2.295 8.999 1.00 94.00 95 PHE A O 1
ATOM 770 N N . THR A 1 96 ? -24.161 -2.387 11.209 1.00 93.75 96 THR A N 1
ATOM 771 C CA . THR A 1 96 ? -22.753 -1.979 11.123 1.00 93.75 96 THR A CA 1
ATOM 772 C C . THR A 1 96 ? -21.911 -3.043 10.433 1.00 93.75 96 THR A C 1
ATOM 774 O O . THR A 1 96 ? -21.132 -2.715 9.538 1.00 93.75 96 THR A O 1
ATOM 777 N N . ILE A 1 97 ? -22.096 -4.321 10.783 1.00 92.25 97 ILE A N 1
ATOM 778 C CA . ILE A 1 97 ? -21.378 -5.428 10.139 1.00 92.25 97 ILE A CA 1
ATOM 779 C C . ILE A 1 97 ? -21.738 -5.496 8.652 1.00 92.25 97 ILE A C 1
ATOM 781 O O . ILE A 1 97 ? -20.839 -5.570 7.810 1.00 92.25 97 ILE A O 1
ATOM 785 N N . PHE A 1 98 ? -23.030 -5.402 8.315 1.00 90.88 98 PHE A N 1
ATOM 786 C CA . PHE A 1 98 ? -23.474 -5.407 6.921 1.00 90.88 98 PHE A CA 1
ATOM 787 C C . PHE A 1 98 ? -22.940 -4.195 6.149 1.00 90.88 98 PHE A C 1
ATOM 789 O O . PHE A 1 98 ? -22.450 -4.341 5.032 1.00 90.88 98 PHE A O 1
ATOM 796 N N . PHE A 1 99 ? -22.958 -3.004 6.753 1.00 90.19 99 PHE A N 1
ATOM 797 C CA . PHE A 1 99 ? -22.405 -1.785 6.165 1.00 90.19 99 PHE A CA 1
ATOM 798 C C . PHE A 1 99 ? -20.905 -1.915 5.877 1.00 90.19 99 PHE A C 1
ATOM 800 O O . PHE A 1 99 ? -20.478 -1.610 4.761 1.00 90.19 99 PHE A O 1
ATOM 807 N N . ILE A 1 100 ? -20.116 -2.393 6.848 1.00 89.56 100 ILE A N 1
ATOM 808 C CA . ILE A 1 100 ? -18.672 -2.629 6.703 1.00 89.56 100 ILE A CA 1
ATOM 809 C C . ILE A 1 100 ? -18.424 -3.613 5.558 1.00 89.56 100 ILE A C 1
ATOM 811 O O . ILE A 1 100 ? -17.658 -3.301 4.647 1.00 89.56 100 ILE A O 1
ATOM 815 N N . ALA A 1 101 ? -19.098 -4.767 5.568 1.00 85.31 101 ALA A N 1
ATOM 816 C CA . ALA A 1 101 ? -18.936 -5.785 4.538 1.00 85.31 101 ALA A CA 1
ATOM 817 C C . ALA A 1 101 ? -19.327 -5.249 3.152 1.00 85.31 101 ALA A C 1
ATOM 819 O O . ALA A 1 101 ? -18.519 -5.284 2.229 1.00 85.31 101 ALA A O 1
ATOM 820 N N . TYR A 1 102 ? -20.518 -4.669 3.009 1.00 84.69 102 TYR A N 1
ATOM 821 C CA . TYR A 1 102 ? -21.034 -4.193 1.727 1.00 84.69 102 TYR A CA 1
ATOM 822 C C . TYR A 1 102 ? -20.216 -3.029 1.148 1.00 84.69 102 TYR A C 1
ATOM 824 O O . TYR A 1 102 ? -19.811 -3.066 -0.015 1.00 84.69 102 TYR A O 1
ATOM 832 N N . LYS A 1 103 ? -19.928 -1.984 1.940 1.00 79.44 103 LYS A N 1
ATOM 833 C CA . LYS A 1 103 ? -19.225 -0.792 1.433 1.00 79.44 103 LYS A CA 1
ATOM 834 C C . LYS A 1 103 ? -17.745 -1.035 1.171 1.00 79.44 103 LYS A C 1
ATOM 836 O O . LYS A 1 103 ? -17.210 -0.448 0.230 1.00 79.44 103 LYS A O 1
ATOM 841 N N . LEU A 1 104 ? -17.083 -1.848 1.994 1.00 76.06 104 LEU A N 1
ATOM 842 C CA . LEU A 1 104 ? -15.633 -2.026 1.912 1.00 76.06 104 LEU A CA 1
ATOM 843 C C . LEU A 1 104 ? -15.216 -3.247 1.094 1.00 76.06 104 LEU A C 1
ATOM 845 O O . LEU A 1 104 ? -14.086 -3.260 0.621 1.00 76.06 104 LEU A O 1
ATOM 849 N N . SER A 1 105 ? -16.104 -4.221 0.862 1.00 70.12 105 SER A N 1
ATOM 850 C CA . SER A 1 105 ? -15.819 -5.357 -0.028 1.00 70.12 105 SER A CA 1
ATOM 851 C C . SER A 1 105 ? -15.970 -5.006 -1.514 1.00 70.12 105 SER A C 1
ATOM 853 O O . SER A 1 105 ? -15.240 -5.547 -2.338 1.00 70.12 105 SER A O 1
ATOM 855 N N . VAL A 1 106 ? -16.880 -4.085 -1.868 1.00 53.56 106 VAL A N 1
ATOM 856 C CA . VAL A 1 106 ? -17.247 -3.810 -3.275 1.00 53.56 106 VAL A CA 1
ATOM 857 C C . VAL A 1 106 ? -16.393 -2.707 -3.928 1.00 53.56 106 VAL A C 1
ATOM 859 O O . VAL A 1 106 ? -16.271 -2.662 -5.149 1.00 53.56 106 VAL A O 1
ATOM 862 N N . ALA A 1 107 ? -15.779 -1.803 -3.151 1.00 52.50 107 ALA A N 1
ATOM 863 C CA . ALA A 1 107 ? -15.153 -0.584 -3.695 1.00 52.50 107 ALA A CA 1
ATOM 864 C C . ALA A 1 107 ? -13.617 -0.513 -3.588 1.00 52.50 107 ALA A C 1
ATOM 866 O O . ALA A 1 107 ? -12.980 0.234 -4.345 1.00 52.50 107 ALA A O 1
ATOM 867 N N . TYR A 1 108 ? -13.034 -1.272 -2.666 1.00 50.22 108 TYR A N 1
ATOM 868 C CA . TYR A 1 108 ? -11.602 -1.339 -2.387 1.00 50.22 108 TYR A CA 1
ATOM 869 C C . TYR A 1 108 ? -11.235 -2.806 -2.138 1.00 50.22 108 TYR A C 1
ATOM 871 O O . TYR A 1 108 ? -12.148 -3.614 -1.995 1.00 50.22 108 TYR A O 1
ATOM 879 N N . THR A 1 109 ? -9.958 -3.195 -2.200 1.00 57.09 109 THR A N 1
ATOM 880 C CA . THR A 1 109 ? -9.592 -4.624 -2.276 1.00 57.09 109 THR A CA 1
ATOM 881 C C . THR A 1 109 ? -10.325 -5.479 -1.233 1.00 57.09 109 THR A C 1
ATOM 883 O O . THR A 1 109 ? -10.577 -5.012 -0.118 1.00 57.09 109 THR A O 1
ATOM 886 N N . PRO A 1 110 ? -10.632 -6.754 -1.534 1.00 61.78 110 PRO A N 1
ATOM 887 C CA . PRO A 1 110 ? -11.394 -7.631 -0.641 1.00 61.78 110 PRO A CA 1
ATOM 888 C C . PRO A 1 110 ? -10.766 -7.831 0.752 1.00 61.78 110 PRO A C 1
ATOM 890 O O . PRO A 1 110 ? -11.361 -8.482 1.598 1.00 61.78 110 PRO A O 1
ATOM 893 N N . LEU A 1 111 ? -9.581 -7.281 1.032 1.00 69.00 111 LEU A N 1
ATOM 894 C CA . LEU A 1 111 ? -8.916 -7.320 2.334 1.00 69.00 111 LEU A CA 1
ATOM 895 C C . LEU A 1 111 ? -9.237 -6.109 3.225 1.00 69.00 111 LEU A C 1
ATOM 897 O O . LEU A 1 111 ? -9.048 -6.201 4.439 1.00 69.00 111 LEU A O 1
ATOM 901 N N . LEU A 1 112 ? -9.745 -5.004 2.666 1.00 75.44 112 LEU A N 1
ATOM 902 C CA . LEU A 1 112 ? -9.933 -3.754 3.403 1.00 75.44 112 LEU A CA 1
ATOM 903 C C . LEU A 1 112 ? -11.071 -3.773 4.411 1.00 75.44 112 LEU A C 1
ATOM 905 O O . LEU A 1 112 ? -11.048 -2.949 5.307 1.00 75.44 112 LEU A O 1
ATOM 909 N N . TYR A 1 113 ? -12.039 -4.684 4.335 1.00 84.44 113 TYR A N 1
ATOM 910 C CA . TYR A 1 113 ? -13.101 -4.746 5.348 1.00 84.44 113 TYR A CA 1
ATOM 911 C C . TYR A 1 113 ? -12.593 -5.275 6.705 1.00 84.44 113 TYR A C 1
ATOM 913 O O . TYR A 1 113 ? -13.147 -4.927 7.749 1.00 84.44 113 TYR A O 1
ATOM 921 N N . LYS A 1 114 ? -11.527 -6.096 6.711 1.00 87.19 114 LYS A N 1
ATOM 922 C CA . LYS A 1 114 ? -11.043 -6.801 7.913 1.00 87.19 114 LYS A CA 1
ATOM 923 C C . LYS A 1 114 ? -10.619 -5.854 9.043 1.00 87.19 114 LYS A C 1
ATOM 925 O O . LYS A 1 114 ? -11.091 -6.050 10.161 1.00 87.19 114 LYS A O 1
ATOM 930 N N . PRO A 1 115 ? -9.795 -4.815 8.802 1.00 89.75 115 PRO A N 1
ATOM 931 C CA . PRO A 1 115 ? -9.379 -3.911 9.869 1.00 89.75 115 PRO A CA 1
ATOM 932 C C . PRO A 1 115 ? -10.539 -3.101 10.459 1.00 89.75 115 PRO A C 1
ATOM 934 O O . PRO A 1 115 ? -10.544 -2.821 11.652 1.00 89.75 115 PRO A O 1
ATOM 937 N N . PHE A 1 116 ? -11.550 -2.753 9.658 1.00 90.12 116 PHE A N 1
ATOM 938 C CA . PHE A 1 116 ? -12.729 -2.031 10.147 1.00 90.12 116 PHE A CA 1
ATOM 939 C C . PHE A 1 116 ? -13.645 -2.918 10.985 1.00 90.12 116 PHE A C 1
ATOM 941 O O . PHE A 1 116 ? -14.203 -2.463 11.981 1.00 90.12 116 PHE A O 1
ATOM 948 N N . LEU A 1 117 ? -13.759 -4.196 10.622 1.00 91.88 117 LEU A N 1
ATOM 949 C CA . LEU A 1 117 ? -14.468 -5.174 11.437 1.00 91.88 117 LEU A CA 1
ATOM 950 C C . LEU A 1 117 ? -13.736 -5.391 12.771 1.00 91.88 117 LEU A C 1
ATOM 952 O O . LEU A 1 117 ? -14.366 -5.356 13.824 1.00 91.88 117 LEU A O 1
ATOM 956 N N . MET A 1 118 ? -12.402 -5.506 12.745 1.00 92.81 118 MET A N 1
ATOM 957 C CA . MET A 1 118 ? -11.583 -5.548 13.964 1.00 92.81 118 MET A CA 1
ATOM 958 C C . MET A 1 118 ? -11.762 -4.291 14.821 1.00 92.81 118 MET A C 1
ATOM 960 O O . MET A 1 118 ? -11.944 -4.410 16.028 1.00 92.81 118 MET A O 1
ATOM 964 N N . LEU A 1 119 ? -11.761 -3.097 14.215 1.00 94.31 119 LEU A N 1
ATOM 965 C CA . LEU A 1 119 ? -12.002 -1.834 14.918 1.00 94.31 119 LEU A CA 1
ATOM 966 C C . LEU A 1 119 ? -13.336 -1.860 15.667 1.00 94.31 119 LEU A C 1
ATOM 968 O O . LEU A 1 119 ? -13.378 -1.501 16.844 1.00 94.31 119 LEU A O 1
ATOM 972 N N . TYR A 1 120 ? -14.403 -2.293 14.994 1.00 94.69 120 TYR A N 1
ATOM 973 C CA . TYR A 1 120 ? -15.734 -2.382 15.586 1.00 94.69 120 TYR A CA 1
ATOM 974 C C . TYR A 1 120 ? -15.758 -3.344 16.777 1.00 94.69 120 TYR A C 1
ATOM 976 O O . TYR A 1 120 ? -16.142 -2.965 17.880 1.00 94.69 120 TYR A O 1
ATOM 984 N N . VAL A 1 121 ? -15.267 -4.569 16.574 1.00 94.12 121 VAL A N 1
ATOM 985 C CA . VAL A 1 121 ? -15.249 -5.619 17.600 1.00 94.12 121 VAL A CA 1
ATOM 986 C C . VAL A 1 121 ? -14.405 -5.207 18.809 1.00 94.12 121 VAL A C 1
ATOM 988 O O . VAL A 1 121 ? -14.844 -5.349 19.948 1.00 94.12 121 VAL A O 1
ATOM 991 N N . PHE A 1 122 ? -13.213 -4.648 18.589 1.00 93.69 122 PHE A N 1
ATOM 992 C CA . PHE A 1 122 ? -12.345 -4.204 19.682 1.00 93.69 122 PHE A CA 1
ATOM 993 C C . PHE A 1 122 ? -12.964 -3.044 20.458 1.00 93.69 122 PHE A C 1
ATOM 995 O O . PHE A 1 122 ? -12.934 -3.044 21.685 1.00 93.69 122 PHE A O 1
ATOM 1002 N N . THR A 1 123 ? -13.576 -2.084 19.769 1.00 93.38 123 THR A N 1
ATOM 1003 C CA . THR A 1 123 ? -14.241 -0.955 20.433 1.00 93.38 123 THR A CA 1
ATOM 1004 C C . THR A 1 123 ? -15.428 -1.422 21.280 1.00 93.38 123 THR A C 1
ATOM 1006 O O . THR A 1 123 ? -15.635 -0.883 22.369 1.00 93.38 123 THR A O 1
ATOM 1009 N N . TYR A 1 124 ? -16.150 -2.449 20.816 1.00 92.38 124 TYR A N 1
ATOM 1010 C CA . TYR A 1 124 ? -17.314 -3.013 21.497 1.00 92.38 124 TYR A CA 1
ATOM 1011 C C . TYR A 1 124 ? -16.927 -3.738 22.790 1.00 92.38 124 TYR A C 1
ATOM 1013 O O . TYR A 1 124 ? -17.534 -3.506 23.835 1.00 92.38 124 TYR A O 1
ATOM 1021 N N . PHE A 1 125 ? -15.899 -4.593 22.740 1.00 90.50 125 PHE A N 1
ATOM 1022 C CA . PHE A 1 125 ? -15.458 -5.364 23.908 1.00 90.50 125 PHE A CA 1
ATOM 1023 C C . PHE A 1 125 ? -14.678 -4.522 24.920 1.00 90.50 125 PHE A C 1
ATOM 1025 O O . PHE A 1 125 ? -14.919 -4.620 26.123 1.00 90.50 125 PHE A O 1
ATOM 1032 N N . TYR A 1 126 ? -13.781 -3.652 24.454 1.00 90.06 126 TYR A N 1
ATOM 1033 C CA . TYR A 1 126 ? -13.058 -2.725 25.321 1.00 90.06 126 TYR A CA 1
ATOM 1034 C C . TYR A 1 126 ? -13.902 -1.473 25.518 1.00 90.06 126 TYR A C 1
ATOM 1036 O O . TYR A 1 126 ? -13.551 -0.404 25.033 1.00 90.06 126 TYR A O 1
ATOM 1044 N N . LYS A 1 127 ? -15.056 -1.588 26.172 1.00 86.25 127 LYS A N 1
ATOM 1045 C CA . LYS A 1 127 ? -15.978 -0.457 26.326 1.00 86.25 127 LYS A CA 1
ATOM 1046 C C . LYS A 1 127 ? -15.352 0.696 27.121 1.00 86.25 127 LYS A C 1
ATOM 1048 O O . LYS A 1 127 ? -14.565 0.489 28.044 1.00 86.25 127 LYS A O 1
ATOM 1053 N N . VAL A 1 128 ? -15.734 1.913 26.754 1.00 88.44 128 VAL A N 1
ATOM 1054 C CA . VAL A 1 128 ? -15.457 3.140 27.512 1.00 88.44 128 VAL A CA 1
ATOM 1055 C C . VAL A 1 128 ? -16.780 3.776 27.896 1.00 88.44 128 VAL A C 1
ATOM 1057 O O . VAL A 1 128 ? -17.794 3.546 27.242 1.00 88.44 128 VAL A O 1
ATOM 1060 N N . ASP A 1 129 ? -16.767 4.555 28.963 1.00 88.88 129 ASP A N 1
ATOM 1061 C CA . ASP A 1 129 ? -17.880 5.398 29.363 1.00 88.88 129 ASP A CA 1
ATOM 1062 C C . ASP A 1 129 ? -18.001 6.633 28.453 1.00 88.88 129 ASP A C 1
ATOM 1064 O O . ASP A 1 129 ? -17.163 6.896 27.585 1.00 88.88 129 ASP A O 1
ATOM 1068 N N . PHE A 1 130 ? -19.069 7.409 28.642 1.00 88.25 130 PHE A N 1
ATOM 1069 C CA . PHE A 1 130 ? -19.321 8.609 27.840 1.00 88.25 130 PHE A CA 1
ATOM 1070 C C . PHE A 1 130 ? -18.188 9.639 27.951 1.00 88.25 130 PHE A C 1
ATOM 1072 O O . PHE A 1 130 ? -17.818 10.256 26.953 1.00 88.25 130 PHE A O 1
ATOM 1079 N N . GLN A 1 131 ? -17.579 9.771 29.133 1.00 89.19 131 GLN A N 1
ATOM 1080 C CA . GLN A 1 131 ? -16.439 10.664 29.354 1.00 89.19 131 GLN A CA 1
ATOM 1081 C C . GLN A 1 131 ? -15.156 10.149 28.680 1.00 89.19 131 GLN A C 1
ATOM 1083 O O . GLN A 1 131 ? -14.305 10.942 28.275 1.00 89.19 131 GLN A O 1
ATOM 1088 N N . GLY A 1 132 ? -15.024 8.832 28.496 1.00 89.81 132 GLY A N 1
ATOM 1089 C CA . GLY A 1 132 ? -13.916 8.202 27.784 1.00 89.81 132 GLY A CA 1
ATOM 1090 C C . GLY A 1 132 ? -14.013 8.258 26.255 1.00 89.81 132 GLY A C 1
ATOM 1091 O O . GLY A 1 132 ? -12.988 8.107 25.582 1.00 89.81 132 GLY A O 1
ATOM 1092 N N . LEU A 1 133 ? -15.196 8.513 25.678 1.00 92.12 133 LEU A N 1
ATOM 1093 C CA . LEU A 1 133 ? -15.387 8.563 24.221 1.00 92.12 133 LEU A CA 1
ATOM 1094 C C . LEU A 1 133 ? -14.531 9.650 23.532 1.00 92.12 133 LEU A C 1
ATOM 1096 O O . LEU A 1 133 ? -13.859 9.318 22.551 1.00 92.12 133 LEU A O 1
ATOM 1100 N N . PRO A 1 134 ? -14.453 10.906 24.024 1.00 93.19 134 PRO A N 1
ATOM 1101 C CA . PRO A 1 134 ? -13.543 11.909 23.467 1.00 93.19 134 PRO A CA 1
ATOM 1102 C C . PRO A 1 134 ? -12.080 11.455 23.467 1.00 93.19 134 PRO A C 1
ATOM 1104 O O . PRO A 1 134 ? -11.385 11.596 22.462 1.00 93.19 134 PRO A O 1
ATOM 1107 N N . ARG A 1 135 ? -11.618 10.835 24.564 1.00 92.19 135 ARG A N 1
ATOM 1108 C CA . ARG A 1 135 ? -10.247 10.311 24.677 1.00 92.19 135 ARG A CA 1
ATOM 1109 C C . ARG A 1 135 ? -9.985 9.202 23.658 1.00 92.19 135 ARG A C 1
ATOM 1111 O O . ARG A 1 135 ? -8.905 9.145 23.071 1.00 92.19 135 ARG A O 1
ATOM 1118 N N . ARG A 1 136 ? -10.984 8.356 23.405 1.00 93.38 136 ARG A N 1
ATOM 1119 C CA . ARG A 1 136 ? -10.923 7.316 22.378 1.00 93.38 136 ARG A CA 1
ATOM 1120 C C . ARG A 1 136 ? -10.836 7.902 20.974 1.00 93.38 136 ARG A C 1
ATOM 1122 O O . ARG A 1 136 ? -9.969 7.487 20.210 1.00 93.38 136 ARG A O 1
ATOM 1129 N N . LEU A 1 137 ? -11.667 8.887 20.642 1.00 94.31 137 LEU A N 1
ATOM 1130 C CA . LEU A 1 137 ? -11.588 9.565 19.347 1.00 94.31 137 LEU A CA 1
ATOM 1131 C C . LEU A 1 137 ? -10.213 10.221 19.158 1.00 94.31 137 LEU A C 1
ATOM 1133 O O . LEU A 1 137 ? -9.577 9.994 18.132 1.00 94.31 137 LEU A O 1
ATOM 1137 N N . LEU A 1 138 ? -9.694 10.925 20.170 1.00 92.94 138 LEU A N 1
ATOM 1138 C CA . LEU A 1 138 ? -8.344 11.507 20.140 1.00 92.94 138 LEU A CA 1
ATOM 1139 C C . LEU A 1 138 ? -7.246 10.459 19.904 1.00 92.94 138 LEU A C 1
ATOM 1141 O O . LEU A 1 138 ? -6.318 10.719 19.141 1.00 92.94 138 LEU A O 1
ATOM 1145 N N . SER A 1 139 ? -7.371 9.262 20.485 1.00 92.44 139 SER A N 1
ATOM 1146 C CA . SER A 1 139 ? -6.417 8.169 20.245 1.00 92.44 139 SER A CA 1
ATOM 1147 C C . SER A 1 139 ? -6.398 7.707 18.783 1.00 92.44 139 SER A C 1
ATOM 1149 O O . SER A 1 139 ? -5.337 7.387 18.251 1.00 92.44 139 SER A O 1
ATOM 1151 N N . ILE A 1 140 ? -7.545 7.743 18.095 1.00 92.62 140 ILE A N 1
ATOM 1152 C CA . ILE A 1 140 ? -7.638 7.426 16.664 1.00 92.62 140 ILE A CA 1
ATOM 1153 C C . ILE A 1 140 ? -6.940 8.512 15.848 1.00 92.62 140 ILE A C 1
ATOM 1155 O O . ILE A 1 140 ? -6.122 8.188 14.989 1.00 92.62 140 ILE A O 1
ATOM 1159 N N . PHE A 1 141 ? -7.220 9.791 16.133 1.00 91.06 141 PHE A N 1
ATOM 1160 C CA . PHE A 1 141 ? -6.533 10.915 15.485 1.00 91.06 141 PHE A CA 1
ATOM 1161 C C . PHE A 1 141 ? -5.013 10.800 15.640 1.00 91.06 141 PHE A C 1
ATOM 1163 O O . PHE A 1 141 ? -4.280 10.959 14.665 1.00 91.06 141 PHE A O 1
ATOM 1170 N N . PHE A 1 142 ? -4.551 10.461 16.843 1.00 91.00 142 PHE A N 1
ATOM 1171 C CA . PHE A 1 142 ? -3.139 10.252 17.140 1.00 91.00 142 PHE A CA 1
ATOM 1172 C C . PHE A 1 142 ? -2.542 9.037 16.409 1.00 91.00 142 PHE A C 1
ATOM 1174 O O . PHE A 1 142 ? -1.459 9.123 15.833 1.00 91.00 142 PHE A O 1
ATOM 1181 N N . GLY A 1 143 ? -3.250 7.906 16.362 1.00 88.50 143 GLY A N 1
ATOM 1182 C CA . GLY A 1 143 ? -2.800 6.724 15.622 1.00 88.50 143 GLY A CA 1
ATOM 1183 C C . GLY A 1 143 ? -2.659 6.997 14.121 1.00 88.50 143 GLY A C 1
ATOM 1184 O O . GLY A 1 143 ? -1.652 6.636 13.509 1.00 88.50 143 GLY A O 1
ATOM 1185 N N . PHE A 1 144 ? -3.630 7.697 13.530 1.00 85.50 144 PHE A N 1
ATOM 1186 C CA . PHE A 1 144 ? -3.567 8.108 12.128 1.00 85.50 144 PHE A CA 1
ATOM 1187 C C . PHE A 1 144 ? -2.453 9.123 11.859 1.00 85.50 144 PHE A C 1
ATOM 1189 O O . PHE A 1 144 ? -1.781 9.008 10.834 1.00 85.50 144 PHE A O 1
ATOM 1196 N N . SER A 1 145 ? -2.214 10.087 12.755 1.00 84.94 145 SER A N 1
ATOM 1197 C CA . SER A 1 145 ? -1.133 11.063 12.572 1.00 84.94 145 SER A CA 1
ATOM 1198 C C . SER A 1 145 ? 0.242 10.396 12.596 1.00 84.94 145 SER A C 1
ATOM 1200 O O . SER A 1 145 ? 1.051 10.657 11.706 1.00 84.94 145 SER A O 1
ATOM 1202 N N . LEU A 1 146 ? 0.482 9.462 13.525 1.00 84.06 146 LEU A N 1
ATOM 1203 C CA . LEU A 1 146 ? 1.717 8.675 13.564 1.00 84.06 146 LEU A CA 1
ATOM 1204 C C . LEU A 1 146 ? 1.938 7.901 12.266 1.00 84.06 146 LEU A C 1
ATOM 1206 O O . LEU A 1 146 ? 3.039 7.914 11.721 1.00 84.06 146 LEU A O 1
ATOM 1210 N N . ILE A 1 147 ? 0.896 7.270 11.731 1.00 77.88 147 ILE A N 1
ATOM 1211 C CA . ILE A 1 147 ? 0.987 6.539 10.465 1.00 77.88 147 ILE A CA 1
ATOM 1212 C C . ILE A 1 147 ? 1.318 7.465 9.300 1.00 77.88 147 ILE A C 1
ATOM 1214 O O . ILE A 1 147 ? 2.170 7.111 8.489 1.00 77.88 147 ILE A O 1
ATOM 1218 N N . ILE A 1 148 ? 0.683 8.639 9.204 1.00 75.62 148 ILE A N 1
ATOM 1219 C CA . ILE A 1 148 ? 1.018 9.625 8.166 1.00 75.62 148 ILE A CA 1
ATOM 1220 C C . ILE A 1 148 ? 2.491 10.014 8.287 1.00 75.62 148 ILE A C 1
ATOM 1222 O O . ILE A 1 148 ? 3.193 10.036 7.282 1.00 75.62 148 ILE A O 1
ATOM 1226 N N . ILE A 1 149 ? 2.972 10.279 9.503 1.00 77.81 149 ILE A N 1
ATOM 1227 C CA . ILE A 1 149 ? 4.366 10.651 9.759 1.00 77.81 149 ILE A CA 1
ATOM 1228 C C . ILE A 1 149 ? 5.309 9.528 9.310 1.00 77.81 149 ILE A C 1
ATOM 1230 O O . ILE A 1 149 ? 6.192 9.773 8.488 1.00 77.81 149 ILE A O 1
ATOM 1234 N N . PHE A 1 150 ? 5.092 8.287 9.759 1.00 73.81 150 PHE A N 1
ATOM 1235 C CA . PHE A 1 150 ? 5.883 7.131 9.319 1.00 73.81 150 PHE A CA 1
ATOM 1236 C C . PHE A 1 150 ? 5.845 6.964 7.801 1.00 73.81 150 PHE A C 1
ATOM 1238 O O . PHE A 1 150 ? 6.876 6.733 7.173 1.00 73.81 150 PHE A O 1
ATOM 1245 N N . HIS A 1 151 ? 4.674 7.136 7.193 1.00 68.44 151 HIS A N 1
ATOM 1246 C CA . HIS A 1 151 ? 4.512 7.050 5.752 1.00 68.44 151 HIS A CA 1
ATOM 1247 C C . HIS A 1 151 ? 5.294 8.144 5.025 1.00 68.44 151 HIS A C 1
ATOM 1249 O O . HIS A 1 151 ? 5.968 7.836 4.053 1.00 68.44 151 HIS A O 1
ATOM 1255 N N . LEU A 1 152 ? 5.261 9.396 5.486 1.00 67.38 152 LEU A N 1
ATOM 1256 C CA . LEU A 1 152 ? 6.022 10.500 4.892 1.00 67.38 152 LEU A CA 1
ATOM 1257 C C . LEU A 1 152 ? 7.536 10.281 5.009 1.00 67.38 152 LEU A C 1
ATOM 1259 O O . LEU A 1 152 ? 8.263 10.536 4.051 1.00 67.38 152 LEU A O 1
ATOM 1263 N N . PHE A 1 153 ? 8.012 9.764 6.145 1.00 66.75 153 PHE A N 1
ATOM 1264 C CA . PHE A 1 153 ? 9.430 9.443 6.333 1.00 66.75 153 PHE A CA 1
ATOM 1265 C C . PHE A 1 153 ? 9.894 8.270 5.457 1.00 66.75 153 PHE A C 1
ATOM 1267 O O . PHE A 1 153 ? 11.007 8.309 4.930 1.00 66.75 153 PHE A O 1
ATOM 1274 N N . LEU A 1 154 ? 9.050 7.249 5.269 1.00 62.38 154 LEU A N 1
ATOM 1275 C CA . LEU A 1 154 ? 9.379 6.045 4.498 1.00 62.38 154 LEU A CA 1
ATOM 1276 C C . LEU A 1 154 ? 9.150 6.214 2.983 1.00 62.38 154 LEU A C 1
ATOM 1278 O O . LEU A 1 154 ? 9.916 5.682 2.183 1.00 62.38 154 LEU A O 1
ATOM 1282 N N . ASN A 1 155 ? 8.136 6.974 2.560 1.00 56.41 155 ASN A N 1
ATOM 1283 C CA . ASN A 1 155 ? 7.801 7.224 1.151 1.00 56.41 155 ASN A CA 1
ATOM 1284 C C . ASN A 1 155 ? 8.432 8.517 0.609 1.00 56.41 155 ASN A C 1
ATOM 1286 O O . ASN A 1 155 ? 7.759 9.332 -0.022 1.00 56.41 155 ASN A O 1
ATOM 1290 N N . LYS A 1 156 ? 9.756 8.669 0.736 1.00 48.69 156 LYS A N 1
ATOM 1291 C CA . LYS A 1 156 ? 10.493 9.690 -0.041 1.00 48.69 156 LYS A CA 1
ATOM 1292 C C . LYS A 1 156 ? 10.430 9.463 -1.564 1.00 48.69 156 LYS A C 1
ATOM 1294 O O . LYS A 1 156 ? 10.755 10.364 -2.331 1.00 48.69 156 LYS A O 1
ATOM 1299 N N . LEU A 1 157 ? 9.978 8.291 -2.023 1.00 48.09 157 LEU A N 1
ATOM 1300 C CA . LEU A 1 157 ? 9.790 7.987 -3.444 1.00 48.09 157 LEU A CA 1
ATOM 1301 C C . LEU A 1 157 ? 8.403 8.435 -3.918 1.00 48.09 157 LEU A C 1
ATOM 1303 O O . LEU A 1 157 ? 7.394 7.741 -3.728 1.00 48.09 157 LEU A O 1
ATOM 1307 N N . SER A 1 158 ? 8.371 9.608 -4.549 1.00 54.00 158 SER A N 1
ATOM 1308 C CA . SER A 1 158 ? 7.186 10.119 -5.238 1.00 54.00 158 SER A CA 1
ATOM 1309 C C . SER A 1 158 ? 6.692 9.119 -6.296 1.00 54.00 158 SER A C 1
ATOM 1311 O O . SER A 1 158 ? 7.471 8.429 -6.944 1.00 54.00 158 SER A O 1
ATOM 1313 N N . TYR A 1 159 ? 5.381 9.041 -6.533 1.00 55.12 159 TYR A N 1
ATOM 1314 C CA . TYR A 1 159 ? 4.833 8.229 -7.633 1.00 55.12 159 TYR A CA 1
ATOM 1315 C C . TYR A 1 159 ? 5.481 8.566 -8.995 1.00 55.12 159 TYR A C 1
ATOM 1317 O O . TYR A 1 159 ? 5.719 7.679 -9.815 1.00 55.12 159 TYR A O 1
ATOM 1325 N N . LYS A 1 160 ? 5.846 9.844 -9.193 1.00 58.38 160 LYS A N 1
ATOM 1326 C CA . LYS A 1 160 ? 6.602 10.320 -10.357 1.00 58.38 160 LYS A CA 1
ATOM 1327 C C . LYS A 1 160 ? 7.959 9.614 -10.486 1.00 58.38 160 LYS A C 1
ATOM 1329 O O . LYS A 1 160 ? 8.324 9.262 -11.603 1.00 58.38 160 LYS A O 1
ATOM 1334 N N . SER A 1 161 ? 8.668 9.374 -9.378 1.00 61.22 161 SER A N 1
ATOM 1335 C CA . SER A 1 161 ? 9.949 8.660 -9.404 1.00 61.22 161 SER A CA 1
ATOM 1336 C C . SER A 1 161 ? 9.762 7.181 -9.733 1.00 61.22 161 SER A C 1
ATOM 1338 O O . SER A 1 161 ? 10.465 6.684 -10.593 1.00 61.22 161 SER A O 1
ATOM 1340 N N . LEU A 1 162 ? 8.743 6.506 -9.186 1.00 62.78 162 LEU A N 1
ATOM 1341 C CA . LEU A 1 162 ? 8.502 5.086 -9.488 1.00 62.78 162 LEU A CA 1
ATOM 1342 C C . LEU A 1 162 ? 8.212 4.812 -10.970 1.00 62.78 162 LEU A C 1
ATOM 1344 O O . LEU A 1 162 ? 8.767 3.870 -11.534 1.00 62.78 162 LEU A O 1
ATOM 1348 N N . ILE A 1 163 ? 7.368 5.628 -11.618 1.00 67.44 163 ILE A N 1
ATOM 1349 C CA . ILE A 1 163 ? 7.165 5.488 -13.068 1.00 67.44 163 ILE A CA 1
ATOM 1350 C C . ILE A 1 163 ? 8.464 5.790 -13.811 1.00 67.44 163 ILE A C 1
ATOM 1352 O O . ILE A 1 163 ? 8.850 5.009 -14.675 1.00 67.44 163 ILE A O 1
ATOM 1356 N N . LYS A 1 164 ? 9.144 6.893 -13.477 1.00 72.31 164 LYS A N 1
ATOM 1357 C CA . LYS A 1 164 ? 10.411 7.281 -14.113 1.00 72.31 164 LYS A CA 1
ATOM 1358 C C . LYS A 1 164 ? 11.446 6.154 -14.031 1.00 72.31 164 LYS A C 1
ATOM 1360 O O . LYS A 1 164 ? 12.027 5.804 -15.053 1.00 72.31 164 LYS A O 1
ATOM 1365 N N . ASP A 1 165 ? 11.591 5.524 -12.870 1.00 74.56 165 ASP A N 1
ATOM 1366 C CA . ASP A 1 165 ? 12.515 4.413 -12.641 1.00 74.56 165 ASP A CA 1
ATOM 1367 C C . ASP A 1 165 ? 12.138 3.184 -13.481 1.00 74.56 165 ASP A C 1
ATOM 1369 O O . ASP A 1 165 ? 12.996 2.603 -14.146 1.00 74.56 165 ASP A O 1
ATOM 1373 N N . SER A 1 166 ? 10.850 2.821 -13.530 1.00 75.38 166 SER A N 1
ATOM 1374 C CA . SER A 1 166 ? 10.374 1.699 -14.357 1.00 75.38 166 SER A CA 1
ATOM 1375 C C . SER A 1 166 ? 10.525 1.949 -15.866 1.00 75.38 166 SER A C 1
ATOM 1377 O O . SER A 1 166 ? 10.908 1.040 -16.607 1.00 75.38 166 SER A O 1
ATOM 1379 N N . ILE A 1 167 ? 10.305 3.185 -16.334 1.00 78.88 167 ILE A N 1
ATOM 1380 C CA . ILE A 1 167 ? 10.542 3.576 -17.731 1.00 78.88 167 ILE A CA 1
ATOM 1381 C C . ILE A 1 167 ? 12.044 3.511 -18.039 1.00 78.88 167 ILE A C 1
ATOM 1383 O O . ILE A 1 167 ? 12.430 2.911 -19.040 1.00 78.88 167 ILE A O 1
ATOM 1387 N N . ASN A 1 168 ? 12.899 4.059 -17.170 1.00 81.06 168 ASN A N 1
ATOM 1388 C CA . ASN A 1 168 ? 14.356 4.012 -17.328 1.00 81.06 168 ASN A CA 1
ATOM 1389 C C . ASN A 1 168 ? 14.878 2.572 -17.386 1.00 81.06 168 ASN A C 1
ATOM 1391 O O . ASN A 1 168 ? 15.696 2.240 -18.246 1.00 81.06 168 ASN A O 1
ATOM 1395 N N . LYS A 1 169 ? 14.368 1.699 -16.513 1.00 84.31 169 LYS A N 1
ATOM 1396 C CA . LYS A 1 169 ? 14.702 0.274 -16.517 1.00 84.31 169 LYS A CA 1
ATOM 1397 C C . LYS A 1 169 ? 14.256 -0.405 -17.813 1.00 84.31 169 LYS A C 1
ATOM 1399 O O . LYS A 1 169 ? 15.041 -1.133 -18.413 1.00 84.31 169 LYS A O 1
ATOM 1404 N N . SER A 1 170 ? 13.040 -0.123 -18.281 1.00 84.94 170 SER A N 1
ATOM 1405 C CA . SER A 1 170 ? 12.520 -0.663 -19.546 1.00 84.94 170 SER A CA 1
ATOM 1406 C C . SER A 1 170 ? 13.364 -0.220 -20.747 1.00 84.94 170 SER A C 1
ATOM 1408 O O .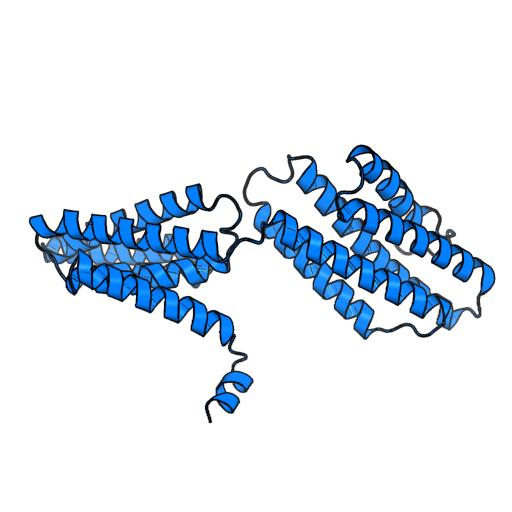 SER A 1 170 ? 13.706 -1.044 -21.590 1.00 84.94 170 SER A O 1
ATOM 1410 N N . LEU A 1 171 ? 13.775 1.053 -20.794 1.00 84.31 171 LEU A N 1
ATOM 1411 C CA . LEU A 1 171 ? 14.669 1.582 -21.831 1.00 84.31 171 LEU A CA 1
ATOM 1412 C C . LEU A 1 171 ? 16.046 0.907 -21.817 1.00 84.31 171 LEU A C 1
ATOM 1414 O O . LEU A 1 171 ? 16.566 0.576 -22.877 1.00 84.31 171 LEU A O 1
ATOM 1418 N N . PHE A 1 172 ? 16.625 0.673 -20.635 1.00 85.69 172 PHE A N 1
ATOM 1419 C CA . PHE A 1 172 ? 17.907 -0.026 -20.499 1.00 85.69 172 PHE A CA 1
ATOM 1420 C C . PHE A 1 172 ? 17.832 -1.479 -20.993 1.00 85.69 172 PHE A C 1
ATOM 1422 O O . PHE A 1 172 ? 18.715 -1.950 -21.715 1.00 85.69 172 PHE A O 1
ATOM 1429 N N . LEU A 1 173 ? 16.759 -2.191 -20.640 1.00 86.56 173 LEU A N 1
ATOM 1430 C CA . LEU A 1 173 ? 16.541 -3.561 -21.102 1.00 86.56 173 LEU A CA 1
ATOM 1431 C C . LEU A 1 173 ? 16.307 -3.616 -22.620 1.00 86.56 173 LEU A C 1
ATOM 1433 O O . LEU A 1 173 ? 16.859 -4.490 -23.286 1.00 86.56 173 LEU A O 1
ATOM 1437 N N . LEU A 1 174 ? 15.555 -2.661 -23.181 1.00 85.75 174 LEU A N 1
ATOM 1438 C CA . LEU A 1 174 ? 15.362 -2.537 -24.629 1.00 85.75 174 LEU A CA 1
ATOM 1439 C C . LEU A 1 174 ? 16.678 -2.245 -25.356 1.00 85.75 174 LEU A C 1
ATOM 1441 O O . LEU A 1 174 ? 16.968 -2.899 -26.351 1.00 85.75 174 LEU A O 1
ATOM 1445 N N . GLU A 1 175 ? 17.506 -1.327 -24.850 1.00 85.94 175 GLU A N 1
ATOM 1446 C CA . GLU A 1 175 ? 18.840 -1.066 -25.408 1.00 85.94 175 GLU A CA 1
ATOM 1447 C C . GLU A 1 175 ? 19.695 -2.341 -25.431 1.00 85.94 175 GLU A C 1
ATOM 1449 O O . GLU A 1 175 ? 20.283 -2.681 -26.458 1.00 85.94 175 GLU A O 1
ATOM 1454 N N . SER A 1 176 ? 19.693 -3.088 -24.325 1.00 86.50 176 SER A N 1
ATOM 1455 C CA . SER A 1 176 ? 20.415 -4.360 -24.215 1.00 86.50 176 SER A CA 1
ATOM 1456 C C . SER A 1 176 ? 19.912 -5.387 -25.237 1.00 86.50 176 SER A C 1
ATOM 1458 O O . SER A 1 176 ? 20.697 -6.110 -25.848 1.00 86.50 176 SER A O 1
ATOM 1460 N N . GLN A 1 177 ? 18.599 -5.433 -25.475 1.00 86.00 177 GLN A N 1
ATOM 1461 C CA . GLN A 1 177 ? 18.005 -6.340 -26.454 1.00 86.00 177 GLN A CA 1
ATOM 1462 C C . GLN A 1 177 ? 18.331 -5.950 -27.901 1.00 86.00 177 GLN A C 1
ATOM 1464 O O . GLN A 1 177 ? 18.494 -6.813 -28.764 1.00 86.00 177 GLN A O 1
ATOM 1469 N N . VAL A 1 178 ? 18.466 -4.654 -28.170 1.00 84.69 178 VAL A N 1
ATOM 1470 C CA . VAL A 1 178 ? 18.904 -4.135 -29.470 1.00 84.69 178 VAL A CA 1
ATOM 1471 C C . VAL A 1 178 ? 20.355 -4.519 -29.736 1.00 84.69 178 VAL A C 1
ATOM 1473 O O . VAL A 1 178 ? 20.668 -4.962 -30.840 1.00 84.69 178 VAL A O 1
ATOM 1476 N N . ASP A 1 179 ? 21.222 -4.431 -28.725 1.00 84.25 179 ASP A N 1
ATOM 1477 C CA . ASP A 1 179 ? 22.601 -4.916 -28.822 1.00 84.25 179 ASP A CA 1
ATOM 1478 C C . ASP A 1 179 ? 22.639 -6.424 -29.089 1.00 84.25 179 ASP A C 1
ATOM 1480 O O . ASP A 1 179 ? 23.287 -6.867 -30.039 1.00 84.25 179 ASP A O 1
ATOM 1484 N N . ASN A 1 180 ? 21.855 -7.207 -28.348 1.00 85.38 180 ASN A N 1
ATOM 1485 C CA . ASN A 1 180 ? 21.711 -8.642 -28.584 1.00 85.38 180 ASN A CA 1
ATOM 1486 C C . ASN A 1 180 ? 21.286 -8.961 -30.026 1.00 85.38 180 ASN A C 1
ATOM 1488 O O . ASN A 1 180 ? 21.835 -9.865 -30.651 1.00 85.38 180 ASN A O 1
ATOM 1492 N N . LEU A 1 181 ? 20.358 -8.196 -30.603 1.00 82.19 181 LEU A N 1
ATOM 1493 C CA . LEU A 1 181 ? 19.958 -8.360 -32.003 1.00 82.19 181 LEU A CA 1
ATOM 1494 C C . LEU A 1 181 ? 21.078 -8.018 -32.993 1.00 82.19 181 LEU A C 1
ATOM 1496 O O . LEU A 1 181 ? 21.250 -8.726 -33.986 1.00 82.19 181 LEU A O 1
ATOM 1500 N N . ILE A 1 182 ? 21.878 -6.981 -32.725 1.00 79.06 182 ILE A N 1
ATOM 1501 C CA . ILE A 1 182 ? 23.048 -6.629 -33.549 1.00 79.06 182 ILE A CA 1
ATOM 1502 C C . ILE A 1 182 ? 24.072 -7.778 -33.562 1.00 79.06 182 ILE A C 1
ATOM 1504 O O . ILE A 1 182 ? 24.661 -8.056 -34.616 1.00 79.06 182 ILE A O 1
ATOM 1508 N N . PHE A 1 183 ? 24.257 -8.456 -32.424 1.00 79.31 183 PHE A N 1
ATOM 1509 C CA . PHE A 1 183 ? 25.173 -9.592 -32.253 1.00 79.31 183 PHE A CA 1
ATOM 1510 C C . PHE A 1 183 ? 24.544 -10.968 -32.538 1.00 79.31 183 PHE A C 1
ATOM 1512 O O . PHE A 1 183 ? 25.226 -11.982 -32.413 1.00 79.31 183 PHE A O 1
ATOM 1519 N N . LYS A 1 184 ? 23.280 -11.022 -32.986 1.00 76.00 184 LYS A N 1
ATOM 1520 C CA . LYS A 1 184 ? 22.504 -12.258 -33.222 1.00 76.00 184 LYS A CA 1
ATOM 1521 C C . LYS A 1 184 ? 22.306 -13.148 -31.981 1.00 76.00 184 LYS A C 1
ATOM 1523 O O . LYS A 1 184 ? 22.064 -14.343 -32.112 1.00 76.00 184 LYS A O 1
ATOM 1528 N N . SER A 1 185 ? 22.374 -12.578 -30.787 1.00 82.12 185 SER A N 1
ATOM 1529 C CA . SER A 1 185 ? 22.220 -13.252 -29.496 1.00 82.12 185 SER A CA 1
ATOM 1530 C C . SER A 1 185 ? 20.907 -12.859 -28.808 1.00 82.12 185 SER A C 1
ATOM 1532 O O . SER A 1 185 ? 20.904 -12.504 -27.629 1.00 82.12 185 SER A O 1
ATOM 1534 N N . TYR A 1 186 ? 19.790 -12.863 -29.551 1.00 83.69 186 TYR A N 1
ATOM 1535 C CA . TYR A 1 186 ? 18.474 -12.499 -29.011 1.00 83.69 186 TYR A CA 1
ATOM 1536 C C . TYR A 1 186 ? 18.141 -13.319 -27.764 1.00 83.69 186 TYR A C 1
ATOM 1538 O O . TYR A 1 186 ? 18.273 -14.542 -27.764 1.00 83.69 186 TYR A O 1
ATOM 1546 N N . ASN A 1 187 ? 17.654 -12.648 -26.724 1.00 85.81 187 ASN A N 1
ATOM 1547 C CA . ASN A 1 187 ? 17.376 -13.261 -25.435 1.00 85.81 187 ASN A CA 1
ATOM 1548 C C . ASN A 1 187 ? 15.871 -13.178 -25.119 1.00 85.81 187 ASN A C 1
ATOM 1550 O O . ASN A 1 187 ? 15.338 -12.088 -24.901 1.00 85.81 187 ASN A O 1
ATOM 1554 N N . SER A 1 188 ? 15.181 -14.320 -25.091 1.00 85.06 188 SER A N 1
ATOM 1555 C CA . SER A 1 188 ? 13.747 -14.396 -24.770 1.00 85.06 188 SER A CA 1
ATOM 1556 C C . SER A 1 188 ? 13.430 -14.027 -23.319 1.00 85.06 188 SER A C 1
ATOM 1558 O O . SER A 1 188 ? 12.372 -13.461 -23.041 1.00 85.06 188 SER A O 1
ATOM 1560 N N . ASP A 1 189 ? 14.348 -14.292 -22.392 1.00 85.00 189 ASP A N 1
ATOM 1561 C CA . ASP A 1 189 ? 14.170 -13.976 -20.972 1.00 85.00 189 ASP A CA 1
ATOM 1562 C C . ASP A 1 189 ? 14.233 -12.462 -20.733 1.00 85.00 189 ASP A C 1
ATOM 1564 O O . ASP A 1 189 ? 13.477 -11.915 -19.921 1.00 85.00 189 ASP A O 1
ATOM 1568 N N . LEU A 1 190 ? 15.080 -11.751 -21.490 1.00 86.75 190 LEU A N 1
ATOM 1569 C CA . LEU A 1 190 ? 15.106 -10.286 -21.496 1.00 86.75 190 LEU A CA 1
ATOM 1570 C C . LEU A 1 190 ? 13.805 -9.702 -22.051 1.00 86.75 190 LEU A C 1
ATOM 1572 O O . LEU A 1 190 ? 13.264 -8.777 -21.448 1.00 86.75 190 LEU A O 1
ATOM 1576 N N . GLN A 1 191 ? 13.249 -10.272 -23.122 1.00 85.88 191 GLN A N 1
ATOM 1577 C CA . GLN A 1 191 ? 11.944 -9.856 -23.646 1.00 85.88 191 GLN A CA 1
ATOM 1578 C C . GLN A 1 191 ? 10.838 -10.008 -22.591 1.00 85.88 191 GLN A C 1
ATOM 1580 O O . GLN A 1 191 ? 10.064 -9.076 -22.360 1.00 85.88 191 GLN A O 1
ATOM 1585 N N . GLN A 1 192 ? 10.783 -11.154 -21.903 1.00 86.00 192 GLN A N 1
ATOM 1586 C CA . GLN A 1 192 ? 9.799 -11.375 -20.842 1.00 86.00 192 GLN A CA 1
ATOM 1587 C C . GLN A 1 192 ? 10.003 -10.407 -19.665 1.00 86.00 192 GLN A C 1
ATOM 1589 O O . GLN A 1 192 ? 9.035 -9.961 -19.046 1.00 86.00 192 GLN A O 1
ATOM 1594 N N . SER A 1 193 ? 11.255 -10.056 -19.363 1.00 85.00 193 SER A N 1
ATOM 1595 C CA . SER A 1 193 ? 11.594 -9.069 -18.334 1.00 85.00 193 SER A CA 1
ATOM 1596 C C . SER A 1 193 ? 11.115 -7.665 -18.712 1.00 85.00 193 SER A C 1
ATOM 1598 O O . SER A 1 193 ? 10.520 -6.991 -17.873 1.00 85.00 193 SER A O 1
ATOM 1600 N N . ILE A 1 194 ? 11.277 -7.257 -19.978 1.00 86.50 194 ILE A N 1
ATOM 1601 C CA . ILE A 1 194 ? 10.727 -5.997 -20.505 1.00 86.50 194 ILE A CA 1
ATOM 1602 C C . ILE A 1 194 ? 9.198 -5.990 -20.364 1.00 86.50 194 ILE A C 1
ATOM 1604 O O . ILE A 1 194 ? 8.640 -5.048 -19.806 1.00 86.50 194 ILE A O 1
ATOM 1608 N N . SER A 1 195 ? 8.510 -7.063 -20.772 1.00 86.81 195 SER A N 1
ATOM 1609 C CA . SER A 1 195 ? 7.047 -7.167 -20.649 1.00 86.81 195 SER A CA 1
ATOM 1610 C C . SER A 1 195 ? 6.553 -7.064 -19.200 1.00 86.81 195 SER A C 1
ATOM 1612 O O . SER A 1 195 ? 5.525 -6.434 -18.945 1.00 86.81 195 SER A O 1
ATOM 1614 N N . LYS A 1 196 ? 7.275 -7.639 -18.227 1.00 85.44 196 LYS A N 1
ATOM 1615 C CA . LYS A 1 196 ? 6.935 -7.523 -16.795 1.00 85.44 196 LYS A CA 1
ATOM 1616 C C . LYS A 1 196 ? 7.039 -6.077 -16.295 1.00 85.44 196 LYS A C 1
ATOM 1618 O O . LYS A 1 196 ? 6.147 -5.609 -15.583 1.00 85.44 196 LYS A O 1
ATOM 1623 N N . GLU A 1 197 ? 8.087 -5.355 -16.686 1.00 83.81 197 GLU A N 1
ATOM 1624 C CA . GLU A 1 197 ? 8.257 -3.938 -16.330 1.00 83.81 197 GLU A CA 1
ATOM 1625 C C . GLU A 1 197 ? 7.181 -3.058 -16.984 1.00 83.81 197 GLU A C 1
ATOM 1627 O O . GLU A 1 197 ? 6.559 -2.237 -16.309 1.00 83.81 197 GLU A O 1
ATOM 1632 N N . LEU A 1 198 ? 6.862 -3.293 -18.261 1.00 85.44 198 LEU A N 1
ATOM 1633 C CA . LEU A 1 198 ? 5.782 -2.592 -18.964 1.00 85.44 198 LEU A CA 1
ATOM 1634 C C . LEU A 1 198 ? 4.407 -2.865 -18.344 1.00 85.44 198 LEU A C 1
ATOM 1636 O O . LEU A 1 198 ? 3.624 -1.935 -18.155 1.00 85.44 198 LEU A O 1
ATOM 1640 N N . THR A 1 199 ? 4.134 -4.105 -17.928 1.00 80.31 199 THR A N 1
ATOM 1641 C CA . THR A 1 199 ? 2.905 -4.454 -17.191 1.00 80.31 199 THR A CA 1
ATOM 1642 C C . THR A 1 199 ? 2.823 -3.685 -15.87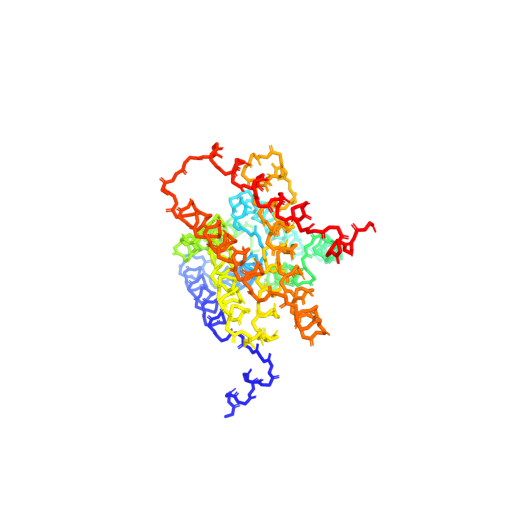1 1.00 80.31 199 THR A C 1
ATOM 1644 O O . THR A 1 199 ? 1.754 -3.207 -15.488 1.00 80.31 199 THR A O 1
ATOM 1647 N N . THR A 1 200 ? 3.958 -3.504 -15.191 1.00 76.81 200 THR A N 1
ATOM 1648 C CA . THR A 1 200 ? 4.046 -2.710 -13.958 1.00 76.81 200 THR A CA 1
ATOM 1649 C C . THR A 1 200 ? 3.755 -1.232 -14.230 1.00 76.81 200 THR A C 1
ATOM 1651 O O . THR A 1 200 ? 2.985 -0.614 -13.491 1.00 76.81 200 THR A O 1
ATOM 1654 N N . ILE A 1 201 ? 4.289 -0.669 -15.322 1.00 79.44 201 ILE A N 1
ATOM 1655 C CA . ILE A 1 201 ? 3.966 0.693 -15.779 1.00 79.44 201 ILE A CA 1
ATOM 1656 C C . ILE A 1 201 ? 2.469 0.819 -16.077 1.00 79.44 201 ILE A C 1
ATOM 1658 O O . ILE A 1 201 ? 1.830 1.739 -15.567 1.00 79.44 201 ILE A O 1
ATOM 1662 N N . CYS A 1 202 ? 1.889 -0.110 -16.843 1.00 78.88 202 CYS A N 1
ATOM 1663 C CA . CYS A 1 202 ? 0.467 -0.107 -17.183 1.00 78.88 202 CYS A CA 1
ATOM 1664 C C . CYS A 1 202 ? -0.416 -0.196 -15.936 1.00 78.88 202 CYS A C 1
ATOM 1666 O O . CYS A 1 202 ? -1.361 0.577 -15.793 1.00 78.88 202 CYS A O 1
ATOM 1668 N N . TYR A 1 203 ? -0.094 -1.091 -15.000 1.00 74.06 203 TYR A N 1
ATOM 1669 C CA . TYR A 1 203 ? -0.813 -1.228 -13.736 1.00 74.06 203 TYR A CA 1
ATOM 1670 C C . TYR A 1 203 ? -0.746 0.059 -12.907 1.00 74.06 203 TYR A C 1
ATOM 1672 O O . TYR A 1 203 ? -1.773 0.553 -12.436 1.00 74.06 203 TYR A O 1
ATOM 1680 N N . ASN A 1 204 ? 0.440 0.655 -12.776 1.00 69.62 204 ASN A N 1
ATOM 1681 C CA . ASN A 1 204 ? 0.619 1.926 -12.080 1.00 69.62 204 ASN A CA 1
ATOM 1682 C C . ASN A 1 204 ? -0.195 3.036 -12.769 1.00 69.62 204 ASN A C 1
ATOM 1684 O O . ASN A 1 204 ? -1.021 3.686 -12.130 1.00 69.62 204 ASN A O 1
ATOM 1688 N N . LEU A 1 205 ? -0.088 3.188 -14.091 1.00 72.38 205 LEU A N 1
ATOM 1689 C CA . LEU A 1 205 ? -0.890 4.144 -14.860 1.00 72.38 205 LEU A CA 1
ATOM 1690 C C . LEU A 1 205 ? -2.394 3.890 -14.735 1.00 72.38 205 LEU A C 1
ATOM 1692 O O . LEU A 1 205 ? -3.153 4.841 -14.623 1.00 72.38 205 LEU A O 1
ATOM 1696 N N . TYR A 1 206 ? -2.854 2.641 -14.748 1.00 66.81 206 TYR A N 1
ATOM 1697 C CA . TYR A 1 206 ? -4.274 2.303 -14.673 1.00 66.81 206 TYR A CA 1
ATOM 1698 C C . TYR A 1 206 ? -4.855 2.595 -13.295 1.00 66.81 206 TYR A C 1
ATOM 1700 O O . TYR A 1 206 ? -5.872 3.273 -13.152 1.00 66.81 206 TYR A O 1
ATOM 1708 N N . THR A 1 207 ? -4.189 2.119 -12.253 1.00 57.81 207 THR A N 1
ATOM 1709 C CA . THR A 1 207 ? -4.674 2.270 -10.884 1.00 57.81 207 THR A CA 1
ATOM 1710 C C . THR A 1 207 ? -4.691 3.748 -10.459 1.00 57.81 207 THR A C 1
ATOM 1712 O O . THR A 1 207 ? -5.488 4.146 -9.600 1.00 57.81 207 THR A O 1
ATOM 1715 N N . THR A 1 208 ? -3.858 4.592 -11.076 1.00 55.75 208 THR A N 1
ATOM 1716 C CA . THR A 1 208 ? -3.816 6.041 -10.828 1.00 55.75 208 THR A CA 1
ATOM 1717 C C . THR A 1 208 ? -4.877 6.846 -11.578 1.00 55.75 208 THR A C 1
ATOM 1719 O O . THR A 1 208 ? -5.170 7.979 -11.194 1.00 55.75 208 THR A O 1
ATOM 1722 N N . ARG A 1 209 ? -5.559 6.247 -12.565 1.00 56.25 209 ARG A N 1
ATOM 1723 C CA . ARG A 1 209 ? -6.638 6.875 -13.356 1.00 56.25 209 ARG A CA 1
ATOM 1724 C C . ARG A 1 209 ? -7.923 7.157 -12.585 1.00 56.25 209 ARG A C 1
ATOM 1726 O O . ARG A 1 209 ? -8.811 7.802 -13.137 1.00 56.25 209 ARG A O 1
ATOM 1733 N N . LYS A 1 210 ? -8.055 6.738 -11.320 1.00 46.62 210 LYS A N 1
ATOM 1734 C CA . LYS A 1 210 ? -9.339 6.783 -10.594 1.00 46.62 210 LYS A CA 1
ATOM 1735 C C . LYS A 1 210 ? -9.889 8.188 -10.258 1.00 46.62 210 LYS A C 1
ATOM 1737 O O . LYS A 1 210 ? -10.881 8.232 -9.542 1.00 46.62 210 LYS A O 1
ATOM 1742 N N . ARG A 1 211 ? -9.320 9.303 -10.760 1.00 45.81 211 ARG A N 1
ATOM 1743 C CA . ARG A 1 211 ? -9.942 10.650 -10.932 1.00 45.81 211 ARG A CA 1
ATOM 1744 C C . ARG A 1 211 ? -8.895 11.659 -11.483 1.00 45.81 211 ARG A C 1
ATOM 1746 O O . ARG A 1 211 ? -7.909 11.922 -10.812 1.00 45.81 211 ARG A O 1
ATOM 1753 N N . LYS A 1 212 ? -9.123 12.267 -12.661 1.00 46.84 212 LYS A N 1
ATOM 1754 C CA . LYS A 1 212 ? -8.493 13.527 -13.171 1.00 46.84 212 LYS A CA 1
ATOM 1755 C C . LYS A 1 212 ? -7.003 13.587 -13.609 1.00 46.84 212 LYS A C 1
ATOM 1757 O O . LYS A 1 212 ? -6.523 14.684 -13.878 1.00 46.84 212 LYS A O 1
ATOM 1762 N N . ILE A 1 213 ? -6.253 12.486 -13.745 1.00 39.31 213 ILE A N 1
ATOM 1763 C CA . ILE A 1 213 ? -4.804 12.567 -14.092 1.00 39.31 213 ILE A CA 1
ATOM 1764 C C . ILE A 1 213 ? -4.489 12.378 -15.593 1.00 39.31 213 ILE A C 1
ATOM 1766 O O . ILE A 1 213 ? -3.529 12.969 -16.078 1.00 39.31 213 ILE A O 1
ATOM 1770 N N . LEU A 1 214 ? -5.314 11.661 -16.372 1.00 42.88 214 LEU A N 1
ATOM 1771 C CA . LEU A 1 214 ? -5.156 11.587 -17.844 1.00 42.88 214 LEU A CA 1
ATOM 1772 C C . LEU A 1 214 ? -5.455 12.917 -18.558 1.00 42.88 214 LEU A C 1
ATOM 1774 O O . LEU A 1 214 ? -5.055 13.102 -19.701 1.00 42.88 214 LEU A O 1
ATOM 1778 N N . THR A 1 215 ? -6.134 13.845 -17.883 1.00 46.47 215 THR A N 1
ATOM 1779 C CA . THR A 1 215 ? -6.378 15.215 -18.356 1.00 46.47 215 THR A CA 1
ATOM 1780 C C . THR A 1 215 ? -5.210 16.165 -18.075 1.00 46.47 215 THR A C 1
ATOM 1782 O O . THR A 1 215 ? -5.267 17.318 -18.481 1.00 46.47 215 THR A O 1
ATOM 1785 N N . ASN A 1 216 ? -4.165 15.718 -17.367 1.00 52.50 216 ASN A N 1
ATOM 1786 C CA . ASN A 1 216 ? -2.947 16.499 -17.159 1.00 52.50 216 ASN A CA 1
ATOM 1787 C C . ASN A 1 216 ? -1.865 16.045 -18.156 1.00 52.50 216 ASN A C 1
ATOM 1789 O O . ASN A 1 216 ? -1.663 14.843 -18.350 1.00 52.50 216 ASN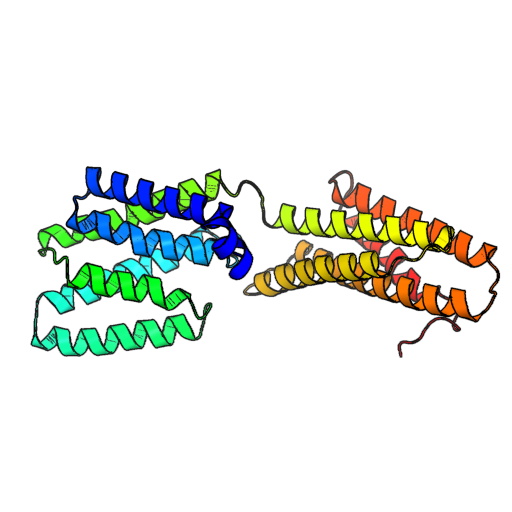 A O 1
ATOM 1793 N N . ASN A 1 217 ? -1.147 16.998 -18.756 1.00 57.75 217 ASN A N 1
ATOM 1794 C CA . ASN A 1 217 ? -0.152 16.793 -19.818 1.00 57.75 217 ASN A CA 1
ATOM 1795 C C . ASN A 1 217 ? 0.863 15.671 -19.508 1.00 57.75 217 ASN A C 1
ATOM 1797 O O . ASN A 1 217 ? 1.230 14.895 -20.387 1.00 57.75 217 ASN A O 1
ATOM 1801 N N . LEU A 1 218 ? 1.262 15.521 -18.240 1.00 60.62 218 LEU A N 1
ATOM 1802 C CA . LEU A 1 218 ? 2.196 14.479 -17.793 1.00 60.62 218 LEU A CA 1
ATOM 1803 C C . LEU A 1 218 ? 1.646 13.048 -17.912 1.00 60.62 218 LEU A C 1
ATOM 1805 O O . LEU A 1 218 ? 2.370 12.155 -18.345 1.00 60.62 218 LEU A O 1
ATOM 1809 N N . GLY A 1 219 ? 0.384 12.814 -17.537 1.00 62.09 219 GLY A N 1
ATOM 1810 C CA . GLY A 1 219 ? -0.216 11.474 -17.572 1.00 62.09 219 GLY A CA 1
ATOM 1811 C C . GLY A 1 219 ? -0.423 10.972 -19.002 1.00 62.09 219 GLY A C 1
ATOM 1812 O O . GLY A 1 219 ? -0.204 9.794 -19.286 1.00 62.09 219 GLY A O 1
ATOM 1813 N N . SER A 1 220 ? -0.774 11.888 -19.912 1.00 65.94 220 SER A N 1
ATOM 1814 C CA . SER A 1 220 ? -0.861 11.616 -21.352 1.00 65.94 220 SER A CA 1
ATOM 1815 C C . SER A 1 220 ? 0.495 11.189 -21.923 1.00 65.94 220 SER A C 1
ATOM 1817 O O . SER A 1 220 ? 0.589 10.161 -22.590 1.00 65.94 220 SER A O 1
ATOM 1819 N N . ILE A 1 221 ? 1.574 11.899 -21.581 1.00 68.31 221 ILE A N 1
ATOM 1820 C CA . ILE A 1 221 ? 2.930 11.547 -22.029 1.00 68.31 221 ILE A CA 1
ATOM 1821 C C . ILE A 1 221 ? 3.381 10.196 -21.501 1.00 68.31 221 ILE A C 1
ATOM 1823 O O . ILE A 1 221 ? 3.896 9.391 -22.267 1.00 68.31 221 ILE A O 1
ATOM 1827 N N . GLN A 1 222 ? 3.191 9.925 -20.210 1.00 72.12 222 GLN A N 1
ATOM 1828 C CA . GLN A 1 222 ? 3.606 8.646 -19.632 1.00 72.12 222 GLN A CA 1
ATOM 1829 C C . GLN A 1 222 ? 2.882 7.470 -20.294 1.00 72.12 222 GLN A C 1
ATOM 1831 O O . GLN A 1 222 ? 3.488 6.428 -20.529 1.00 72.12 222 GLN A O 1
ATOM 1836 N N . PHE A 1 223 ? 1.608 7.652 -20.648 1.00 76.06 223 PHE A N 1
ATOM 1837 C CA . PHE A 1 223 ? 0.857 6.651 -21.393 1.00 76.06 223 PHE A CA 1
ATOM 1838 C C . PHE A 1 223 ? 1.347 6.492 -22.839 1.00 76.06 223 PHE A C 1
ATOM 1840 O O . PHE A 1 223 ? 1.512 5.362 -23.290 1.00 76.06 223 PHE A O 1
ATOM 1847 N N . LYS A 1 224 ? 1.650 7.593 -23.541 1.00 74.69 224 LYS A N 1
ATOM 1848 C CA . LYS A 1 224 ? 2.274 7.537 -24.874 1.00 74.69 224 LYS A CA 1
ATOM 1849 C C . LYS A 1 224 ? 3.619 6.803 -24.838 1.00 74.69 224 LYS A C 1
ATOM 1851 O O . LYS A 1 224 ? 3.856 5.944 -25.678 1.00 74.69 224 LYS A O 1
ATOM 1856 N N . ILE A 1 225 ? 4.473 7.104 -23.854 1.00 75.56 225 ILE A N 1
ATOM 1857 C CA . ILE A 1 225 ? 5.762 6.421 -23.660 1.00 75.56 225 ILE A CA 1
ATOM 1858 C C . ILE A 1 225 ? 5.537 4.924 -23.449 1.00 75.56 225 ILE A C 1
ATOM 1860 O O . ILE A 1 225 ? 6.191 4.123 -24.103 1.00 75.56 225 ILE A O 1
ATOM 1864 N N . TYR A 1 226 ? 4.598 4.543 -22.579 1.00 83.44 226 TYR A N 1
ATOM 1865 C CA . TYR A 1 226 ? 4.251 3.140 -22.355 1.00 83.44 226 TYR A CA 1
ATOM 1866 C C . TYR A 1 226 ? 3.874 2.414 -23.659 1.00 83.44 226 TYR A C 1
ATOM 1868 O O . TYR A 1 226 ? 4.482 1.389 -23.958 1.00 83.44 226 TYR A O 1
ATOM 1876 N N . ILE A 1 227 ? 2.953 2.975 -24.455 1.00 78.06 227 ILE A N 1
ATOM 1877 C CA . ILE A 1 227 ? 2.531 2.386 -25.740 1.00 78.06 227 ILE A CA 1
ATOM 1878 C C . ILE A 1 227 ? 3.731 2.211 -26.676 1.00 78.06 227 ILE A C 1
ATOM 1880 O O . ILE A 1 227 ? 3.917 1.146 -27.256 1.00 78.06 227 ILE A O 1
ATOM 1884 N N . ILE A 1 228 ? 4.571 3.242 -26.794 1.00 79.25 228 ILE A N 1
ATOM 1885 C CA . ILE A 1 228 ? 5.754 3.207 -27.661 1.00 79.25 228 ILE A CA 1
ATOM 1886 C C . ILE A 1 228 ? 6.713 2.091 -27.243 1.00 79.25 228 ILE A C 1
ATOM 1888 O O . ILE A 1 228 ? 7.190 1.346 -28.092 1.00 79.25 228 ILE A O 1
ATOM 1892 N N . LEU A 1 229 ? 6.996 1.948 -25.946 1.00 83.38 229 LEU A N 1
ATOM 1893 C CA . LEU A 1 229 ? 7.913 0.914 -25.462 1.00 83.38 229 LEU A CA 1
ATOM 1894 C C . LEU A 1 229 ? 7.346 -0.500 -25.623 1.00 83.38 229 LEU A C 1
ATOM 1896 O O . LEU A 1 229 ? 8.110 -1.430 -25.882 1.00 83.38 229 LEU A O 1
ATOM 1900 N N . GLU A 1 230 ? 6.031 -0.668 -25.486 1.00 82.81 230 GLU A N 1
ATOM 1901 C CA . GLU A 1 230 ? 5.365 -1.951 -25.712 1.00 82.81 230 GLU A CA 1
ATOM 1902 C C . GLU A 1 230 ? 5.411 -2.365 -27.182 1.00 82.81 230 GLU A C 1
ATOM 1904 O O . GLU A 1 230 ? 5.840 -3.482 -27.479 1.00 82.81 230 GLU A O 1
ATOM 1909 N N . ASN A 1 231 ? 5.095 -1.441 -28.090 1.00 81.38 231 ASN A N 1
ATOM 1910 C CA . ASN A 1 231 ? 5.211 -1.671 -29.528 1.00 81.38 231 ASN A CA 1
ATOM 1911 C C . ASN A 1 231 ? 6.656 -2.011 -29.917 1.00 81.38 231 ASN A C 1
ATOM 1913 O O . ASN A 1 231 ? 6.891 -3.032 -30.553 1.00 81.38 231 ASN A O 1
ATOM 1917 N N . LEU A 1 232 ? 7.643 -1.252 -29.423 1.00 81.56 232 LEU A N 1
ATOM 1918 C CA . LEU A 1 232 ? 9.057 -1.542 -29.680 1.00 81.56 232 LEU A CA 1
ATOM 1919 C C . LEU A 1 232 ? 9.472 -2.939 -29.195 1.00 81.56 232 LEU A C 1
ATOM 1921 O O . LEU A 1 232 ? 10.227 -3.628 -29.877 1.00 81.56 232 LEU A O 1
ATOM 1925 N N . ASN A 1 233 ? 8.993 -3.389 -28.033 1.00 86.94 233 ASN A N 1
ATOM 1926 C CA . ASN A 1 233 ? 9.308 -4.730 -27.535 1.00 86.94 233 ASN A CA 1
ATOM 1927 C C . ASN A 1 233 ? 8.744 -5.834 -28.455 1.00 86.94 233 ASN A C 1
ATOM 1929 O O . ASN A 1 233 ? 9.410 -6.847 -28.689 1.00 86.94 233 ASN A O 1
ATOM 1933 N N . LEU A 1 234 ? 7.540 -5.630 -29.001 1.00 82.56 234 LEU A N 1
ATOM 1934 C CA . LEU A 1 234 ? 6.927 -6.529 -29.985 1.00 82.56 234 LEU A CA 1
ATOM 1935 C C . LEU A 1 234 ? 7.670 -6.495 -31.327 1.00 82.56 234 LEU A C 1
ATOM 1937 O O . LEU A 1 234 ? 7.955 -7.551 -31.895 1.00 82.56 234 LEU A O 1
ATOM 1941 N N . ASP A 1 235 ? 8.062 -5.311 -31.793 1.00 79.69 235 ASP A N 1
ATOM 1942 C CA . ASP A 1 235 ? 8.812 -5.136 -33.037 1.00 79.69 235 ASP A CA 1
ATOM 1943 C C . ASP A 1 235 ? 10.160 -5.862 -32.983 1.00 79.69 235 ASP A C 1
ATOM 1945 O O . ASP A 1 235 ? 10.511 -6.592 -33.910 1.00 79.69 235 ASP A O 1
ATOM 1949 N N . LEU A 1 236 ? 10.901 -5.755 -31.872 1.00 82.06 236 LEU A N 1
ATOM 1950 C CA . LEU A 1 236 ? 12.173 -6.470 -31.692 1.00 82.06 236 LEU A CA 1
ATOM 1951 C C . LEU A 1 236 ? 11.993 -7.997 -31.698 1.00 82.06 236 LEU A C 1
ATOM 1953 O O . LEU A 1 236 ? 12.856 -8.722 -32.200 1.00 82.06 236 LEU A O 1
ATOM 1957 N N . TYR A 1 237 ? 10.878 -8.501 -31.166 1.00 84.38 237 TYR A N 1
ATOM 1958 C CA . TYR A 1 237 ? 10.536 -9.922 -31.231 1.00 84.38 237 TYR A CA 1
ATOM 1959 C C . TYR A 1 237 ? 10.223 -10.384 -32.656 1.00 84.38 237 TYR A C 1
ATOM 1961 O O . TYR A 1 237 ? 10.776 -11.387 -33.124 1.00 84.38 237 TYR A O 1
ATOM 1969 N N . ASN A 1 238 ? 9.385 -9.632 -33.370 1.00 79.50 238 ASN A N 1
ATOM 1970 C CA . ASN A 1 238 ? 9.029 -9.923 -34.756 1.00 79.50 238 ASN A CA 1
ATOM 1971 C C . ASN A 1 238 ? 10.262 -9.865 -35.668 1.00 79.50 238 ASN A C 1
ATOM 1973 O O . ASN A 1 238 ? 10.480 -10.774 -36.475 1.00 79.50 238 ASN A O 1
ATOM 1977 N N . LEU A 1 239 ? 11.129 -8.868 -35.471 1.00 77.31 239 LEU A N 1
ATOM 1978 C CA . LEU A 1 239 ? 12.406 -8.749 -36.170 1.00 77.31 239 LEU A CA 1
ATOM 1979 C C . LEU A 1 239 ? 13.300 -9.969 -35.940 1.00 77.31 239 LEU A C 1
ATOM 1981 O O . LEU A 1 239 ? 13.834 -10.495 -36.911 1.00 77.31 239 LEU A O 1
ATOM 1985 N N . ASN A 1 240 ? 13.430 -10.482 -34.711 1.00 80.75 240 ASN A N 1
ATOM 1986 C CA . ASN A 1 240 ? 14.211 -11.699 -34.445 1.00 80.75 240 ASN A CA 1
ATOM 1987 C C . ASN A 1 240 ? 13.689 -12.922 -35.228 1.00 80.75 240 ASN A C 1
ATOM 1989 O O . ASN A 1 240 ? 14.454 -13.701 -35.810 1.00 80.75 240 ASN A O 1
ATOM 1993 N N . LYS A 1 241 ? 12.363 -13.083 -35.274 1.00 76.56 241 LYS A N 1
ATOM 1994 C CA . LYS A 1 241 ? 11.705 -14.187 -35.988 1.00 76.56 241 LYS A CA 1
ATOM 1995 C C . LYS A 1 241 ? 11.932 -14.113 -37.502 1.00 76.56 241 LYS A C 1
ATOM 1997 O O . LYS A 1 241 ? 12.052 -15.145 -38.154 1.00 76.56 241 LYS A O 1
ATOM 2002 N N . LEU A 1 242 ? 12.014 -12.908 -38.061 1.00 70.44 242 LEU A N 1
ATOM 2003 C CA . LEU A 1 242 ? 12.327 -12.688 -39.476 1.00 70.44 242 LEU A CA 1
ATOM 2004 C C . LEU A 1 242 ? 13.826 -12.841 -39.758 1.00 70.44 242 LEU A C 1
ATOM 2006 O O . LEU A 1 242 ? 14.213 -13.469 -40.743 1.00 70.44 242 LEU A O 1
ATOM 2010 N N . TYR A 1 243 ? 14.673 -12.347 -38.854 1.00 67.75 243 TYR A N 1
ATOM 2011 C CA . TYR A 1 243 ? 16.130 -12.428 -38.948 1.00 67.75 243 TYR A CA 1
ATOM 2012 C C . TYR A 1 243 ? 16.641 -13.875 -38.955 1.00 67.75 243 TYR A C 1
ATOM 2014 O O . TYR A 1 243 ? 17.586 -14.195 -39.673 1.00 67.75 243 TYR A O 1
ATOM 2022 N N . SER A 1 244 ? 15.980 -14.760 -38.204 1.00 65.06 244 SER A N 1
ATOM 2023 C CA . SER A 1 244 ? 16.271 -16.201 -38.191 1.00 65.06 244 SER A CA 1
ATOM 2024 C C . SER A 1 244 ? 15.771 -16.949 -39.434 1.00 65.06 244 SER A C 1
ATOM 2026 O O . SER A 1 244 ? 16.335 -17.985 -39.773 1.00 65.06 244 SER A O 1
ATOM 2028 N N . LYS A 1 245 ? 14.756 -16.432 -40.143 1.00 62.84 245 LYS A N 1
ATOM 2029 C CA . LYS A 1 245 ? 14.149 -17.094 -41.312 1.00 62.84 245 LYS A CA 1
ATOM 2030 C C . LYS A 1 245 ? 14.748 -16.702 -42.662 1.00 62.84 245 LYS A C 1
ATOM 2032 O O . LYS A 1 245 ? 14.727 -17.522 -43.571 1.00 62.84 245 LYS A O 1
ATOM 2037 N N . LEU A 1 246 ? 15.222 -15.466 -42.828 1.00 53.06 246 LEU A N 1
ATOM 2038 C CA . LEU A 1 246 ? 15.390 -14.885 -44.170 1.00 53.06 246 LEU A CA 1
ATOM 2039 C C . LEU A 1 246 ? 16.831 -14.679 -44.659 1.00 53.06 246 LEU A C 1
ATOM 2041 O O . LEU A 1 246 ? 16.999 -14.122 -45.738 1.00 53.06 246 LEU A O 1
ATOM 2045 N N . ASN A 1 247 ? 17.876 -15.099 -43.929 1.00 53.28 247 ASN A N 1
ATOM 2046 C CA . ASN A 1 247 ? 19.284 -14.852 -44.318 1.00 53.28 247 ASN A CA 1
ATOM 2047 C C . ASN A 1 247 ? 19.518 -13.393 -44.797 1.00 53.28 247 ASN A C 1
ATOM 2049 O O . ASN A 1 247 ? 20.270 -13.115 -45.730 1.00 53.28 247 ASN A O 1
ATOM 2053 N N . TYR A 1 248 ? 18.785 -12.457 -44.183 1.00 53.09 248 TYR A N 1
ATOM 2054 C CA . TYR A 1 248 ? 18.505 -11.148 -44.762 1.00 53.09 248 TYR A CA 1
ATOM 2055 C C . TYR A 1 248 ? 19.667 -10.178 -44.556 1.00 53.09 248 TYR A C 1
ATOM 2057 O O . TYR A 1 248 ? 20.441 -10.292 -43.601 1.00 53.09 248 TYR A O 1
ATOM 2065 N N . ASN A 1 249 ? 19.763 -9.201 -45.458 1.00 55.81 249 ASN A N 1
ATOM 2066 C CA . ASN A 1 249 ? 20.895 -8.297 -45.630 1.00 55.81 249 ASN A CA 1
ATOM 2067 C C . ASN A 1 249 ? 21.309 -7.609 -44.309 1.00 55.81 249 ASN A C 1
ATOM 2069 O O . ASN A 1 249 ? 20.716 -6.623 -43.858 1.00 55.81 249 ASN A O 1
ATOM 2073 N N . SER A 1 250 ? 22.340 -8.168 -43.668 1.00 61.19 250 SER A N 1
ATOM 2074 C CA . SER A 1 250 ? 22.708 -7.879 -42.277 1.00 61.19 250 SER A CA 1
ATOM 2075 C C . SER A 1 250 ? 23.115 -6.424 -42.026 1.00 61.19 250 SER A C 1
ATOM 2077 O O . SER A 1 250 ? 23.045 -5.964 -40.888 1.00 61.19 250 SER A O 1
ATOM 2079 N N . ALA A 1 251 ? 23.502 -5.684 -43.068 1.00 65.06 251 ALA A N 1
ATOM 2080 C CA . ALA A 1 251 ? 23.948 -4.299 -42.972 1.00 65.06 251 ALA A CA 1
ATOM 2081 C C . ALA A 1 251 ? 22.791 -3.306 -42.764 1.00 65.06 251 ALA A C 1
ATOM 2083 O O . ALA A 1 251 ? 22.904 -2.415 -41.920 1.00 65.06 251 ALA A O 1
ATOM 2084 N N . LEU A 1 252 ? 21.667 -3.476 -43.470 1.00 64.44 252 LEU A N 1
ATOM 2085 C CA . LEU A 1 252 ? 20.533 -2.547 -43.400 1.00 64.44 252 LEU A CA 1
ATOM 2086 C C . LEU A 1 252 ? 19.826 -2.655 -42.044 1.00 64.44 252 LEU A C 1
ATOM 2088 O O . LEU A 1 252 ? 19.652 -1.644 -41.366 1.00 64.44 252 LEU A O 1
ATOM 2092 N N . ILE A 1 253 ? 19.568 -3.882 -41.580 1.00 65.94 253 ILE A N 1
ATOM 2093 C CA . ILE A 1 253 ? 18.995 -4.150 -40.251 1.00 65.94 253 ILE A CA 1
ATOM 2094 C C . ILE A 1 253 ? 19.936 -3.656 -39.143 1.00 65.94 253 ILE A C 1
ATOM 2096 O O . ILE A 1 253 ? 19.493 -2.982 -38.218 1.00 65.94 253 ILE A O 1
ATOM 2100 N N . LYS A 1 254 ? 21.253 -3.891 -39.249 1.00 71.31 254 LYS A N 1
ATOM 2101 C CA . LYS A 1 254 ? 22.220 -3.344 -38.278 1.00 71.31 254 LYS A CA 1
ATOM 2102 C C . LYS A 1 254 ? 22.244 -1.814 -38.277 1.00 71.31 254 LYS A C 1
ATOM 2104 O O . LYS A 1 254 ? 22.347 -1.215 -37.209 1.00 71.31 254 LYS A O 1
ATOM 2109 N N . SER A 1 255 ? 22.153 -1.168 -39.441 1.00 68.75 255 SER A N 1
ATOM 2110 C CA . SER A 1 255 ? 22.093 0.299 -39.533 1.00 68.75 255 SER A CA 1
ATOM 2111 C C . SER A 1 255 ? 20.819 0.860 -38.890 1.00 68.75 255 SER A C 1
ATOM 2113 O O . SER A 1 255 ? 20.862 1.891 -38.218 1.00 68.75 255 SER A O 1
ATOM 2115 N N . PHE A 1 256 ? 19.711 0.132 -39.024 1.00 70.00 256 PHE A N 1
ATOM 2116 C CA . PHE A 1 256 ? 18.414 0.464 -38.456 1.00 70.00 256 PHE A CA 1
ATOM 2117 C C . PHE A 1 256 ? 18.400 0.295 -36.928 1.00 70.00 256 PHE A C 1
ATOM 2119 O O . PHE A 1 256 ? 18.059 1.233 -36.208 1.00 70.00 256 PHE A O 1
ATOM 2126 N N . LEU A 1 257 ? 18.909 -0.831 -36.416 1.00 73.81 257 LEU A N 1
ATOM 2127 C CA . LEU A 1 257 ? 19.081 -1.075 -34.977 1.00 73.81 257 LEU A CA 1
ATOM 2128 C C . LEU A 1 257 ? 20.001 -0.032 -34.319 1.00 73.81 257 LEU A C 1
ATOM 2130 O O . LEU A 1 257 ? 19.715 0.447 -33.223 1.00 73.81 257 LEU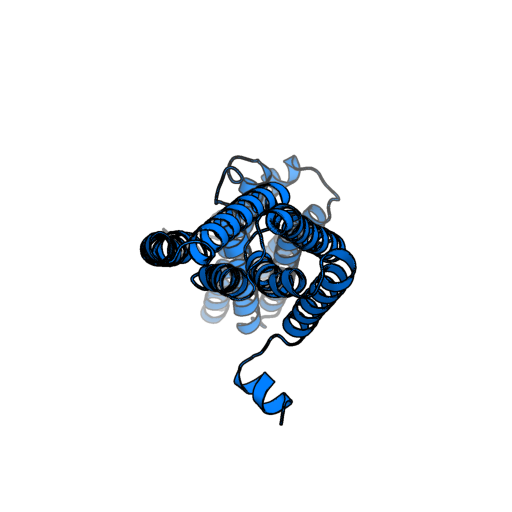 A O 1
ATOM 2134 N N . LYS A 1 258 ? 21.065 0.409 -35.008 1.00 77.88 258 LYS A N 1
ATOM 2135 C CA . LYS A 1 258 ? 21.926 1.509 -34.534 1.00 77.88 258 LYS A CA 1
ATOM 2136 C C . LYS A 1 258 ? 21.181 2.846 -34.427 1.00 77.88 258 LYS A C 1
ATOM 2138 O O . LYS A 1 258 ? 21.417 3.592 -33.476 1.00 77.88 258 LYS A O 1
ATOM 2143 N N . LYS A 1 259 ? 20.283 3.162 -35.371 1.00 73.25 259 LYS A N 1
ATOM 2144 C CA . LYS A 1 259 ? 19.437 4.369 -35.300 1.00 73.25 259 LYS A CA 1
ATOM 2145 C C . LYS A 1 259 ? 18.463 4.294 -34.122 1.00 73.25 259 LYS A C 1
ATOM 2147 O O . LYS A 1 259 ? 18.367 5.261 -33.372 1.00 73.25 259 LYS A O 1
ATOM 2152 N N . LEU A 1 260 ? 17.819 3.144 -33.910 1.00 73.94 260 LEU A N 1
ATOM 2153 C CA . LEU A 1 260 ? 16.934 2.914 -32.763 1.00 73.94 260 LEU A CA 1
ATOM 2154 C C . LEU A 1 260 ? 17.665 3.085 -31.432 1.00 73.94 260 LEU A C 1
ATOM 2156 O O . LEU A 1 260 ? 17.183 3.797 -30.554 1.00 73.94 260 LEU A O 1
ATOM 2160 N N . LYS A 1 261 ? 18.862 2.499 -31.306 1.00 79.88 261 LYS A N 1
ATOM 2161 C CA . LYS A 1 261 ? 19.705 2.646 -30.114 1.00 79.88 261 LYS A CA 1
ATOM 2162 C C . LYS A 1 261 ? 19.983 4.116 -29.793 1.00 79.88 261 LYS A C 1
ATOM 2164 O O . LYS A 1 261 ? 19.910 4.530 -28.638 1.00 79.88 261 LYS A O 1
ATOM 2169 N N . LYS A 1 262 ? 20.267 4.927 -30.817 1.00 77.19 262 LYS A N 1
ATOM 2170 C CA . LYS A 1 262 ? 20.474 6.373 -30.654 1.00 77.19 262 LYS A CA 1
ATOM 2171 C C . LYS A 1 262 ? 19.212 7.069 -30.130 1.00 77.19 262 LYS A C 1
ATOM 2173 O O . LYS A 1 262 ? 19.317 7.896 -29.230 1.00 77.19 262 LYS A O 1
ATOM 2178 N N . SER A 1 263 ? 18.036 6.709 -30.639 1.00 69.88 263 SER A N 1
ATOM 2179 C CA . SER A 1 263 ? 16.752 7.267 -30.191 1.00 69.88 263 SER A CA 1
ATOM 2180 C C . SER A 1 263 ? 16.395 6.868 -28.752 1.00 69.88 263 SER A C 1
ATOM 2182 O O . SER A 1 263 ? 15.963 7.721 -27.979 1.00 69.88 263 SER A O 1
ATOM 2184 N N . ILE A 1 264 ? 16.642 5.612 -28.356 1.00 74.88 264 ILE A N 1
ATOM 2185 C CA . ILE A 1 264 ? 16.464 5.137 -26.969 1.00 74.88 264 ILE A CA 1
ATOM 2186 C C . ILE A 1 264 ? 17.368 5.913 -26.005 1.00 74.88 264 ILE A C 1
ATOM 2188 O O . ILE A 1 264 ? 16.914 6.363 -24.953 1.00 74.88 264 ILE A O 1
ATOM 2192 N N . ASN A 1 265 ? 18.633 6.128 -26.375 1.00 73.19 265 ASN A N 1
ATOM 2193 C CA . ASN A 1 265 ? 19.571 6.877 -25.539 1.00 73.19 265 ASN A CA 1
ATOM 2194 C C . ASN A 1 265 ? 19.161 8.346 -25.354 1.00 73.19 265 ASN A C 1
ATOM 2196 O O . ASN A 1 265 ? 19.279 8.876 -24.251 1.00 73.19 265 ASN A O 1
ATOM 2200 N N . ILE A 1 266 ? 18.609 8.985 -26.390 1.00 67.50 266 ILE A N 1
ATOM 2201 C CA . ILE A 1 266 ? 18.075 10.353 -26.294 1.00 67.50 266 ILE A CA 1
ATOM 2202 C C . ILE A 1 266 ? 16.863 10.412 -25.347 1.00 67.50 266 ILE A C 1
ATOM 2204 O O . ILE A 1 266 ? 16.778 11.325 -24.527 1.00 67.50 266 ILE A O 1
ATOM 2208 N N . LEU A 1 267 ? 15.961 9.422 -25.391 1.00 67.50 267 LEU A N 1
ATOM 2209 C CA . LEU A 1 267 ? 14.850 9.330 -24.433 1.00 67.50 267 LEU A CA 1
ATOM 2210 C C . LEU A 1 267 ? 15.324 9.146 -22.985 1.00 67.50 267 LEU A C 1
ATOM 2212 O O . LEU A 1 267 ? 14.699 9.671 -22.064 1.00 67.50 267 LEU A O 1
ATOM 2216 N N . ARG A 1 268 ? 16.422 8.416 -22.766 1.00 70.69 268 ARG A N 1
ATOM 2217 C CA . ARG A 1 268 ? 16.971 8.199 -21.421 1.00 70.69 268 ARG A CA 1
ATOM 2218 C C . ARG A 1 268 ? 17.575 9.474 -20.828 1.00 70.69 268 ARG A C 1
ATOM 2220 O O . ARG A 1 268 ? 17.316 9.771 -19.666 1.00 70.69 268 ARG A O 1
ATOM 2227 N N . LEU A 1 269 ? 18.330 10.237 -21.624 1.00 66.50 269 LEU A N 1
ATOM 2228 C CA . LEU A 1 269 ? 18.863 11.548 -21.216 1.00 66.50 269 LEU A CA 1
ATOM 2229 C C . LEU A 1 269 ? 17.729 12.516 -20.861 1.00 66.50 269 LEU A C 1
ATOM 2231 O O . LEU A 1 269 ? 17.768 13.188 -19.834 1.00 66.50 269 LEU A O 1
ATOM 2235 N N . TYR A 1 270 ? 16.654 12.490 -21.650 1.00 60.62 270 TYR A N 1
ATOM 2236 C CA . TYR A 1 270 ? 15.455 13.271 -21.382 1.00 60.62 270 TYR A CA 1
ATOM 2237 C C . TYR A 1 270 ? 14.806 12.925 -20.027 1.00 60.62 270 TYR A C 1
ATOM 2239 O O . TYR A 1 270 ? 14.459 13.807 -19.240 1.00 60.62 270 TYR A O 1
ATOM 2247 N N . LEU A 1 271 ? 14.641 11.633 -19.725 1.00 60.75 271 LEU A N 1
ATOM 2248 C CA . LEU A 1 271 ? 13.992 11.186 -18.489 1.00 60.75 271 LEU A CA 1
ATOM 2249 C C . LEU A 1 271 ? 14.774 11.550 -17.229 1.00 60.75 271 LEU A C 1
ATOM 2251 O O . LEU A 1 271 ? 14.167 11.617 -16.162 1.00 60.75 271 LEU A O 1
ATOM 2255 N N . ASN A 1 272 ? 16.071 11.839 -17.330 1.00 63.72 272 ASN A N 1
ATOM 2256 C CA . ASN A 1 272 ? 16.917 12.246 -16.209 1.00 63.72 272 ASN A CA 1
ATOM 2257 C C . ASN A 1 272 ? 16.827 13.748 -15.851 1.00 63.72 272 ASN A C 1
ATOM 2259 O O . ASN A 1 272 ? 17.577 14.190 -14.992 1.00 63.72 272 ASN A O 1
ATOM 2263 N N . ASP A 1 273 ? 15.831 14.473 -16.385 1.00 55.47 273 ASP A N 1
ATOM 2264 C CA . ASP A 1 273 ? 15.546 15.905 -16.135 1.00 55.47 273 ASP A CA 1
ATOM 2265 C C . ASP A 1 273 ? 16.584 16.884 -16.735 1.00 55.47 273 ASP A C 1
ATOM 2267 O O . ASP A 1 273 ? 16.730 18.009 -16.263 1.00 55.47 273 ASP A O 1
ATOM 2271 N N . GLU A 1 274 ? 17.269 16.497 -17.816 1.00 49.38 274 GLU A N 1
ATOM 2272 C CA . GLU A 1 274 ? 18.242 17.363 -18.507 1.00 49.38 274 GLU A CA 1
ATOM 2273 C C . GLU A 1 274 ? 17.620 18.232 -19.624 1.00 49.38 274 GLU A C 1
ATOM 2275 O O . GLU A 1 274 ? 18.285 19.143 -20.115 1.00 49.38 274 GLU A O 1
ATOM 2280 N N . ILE A 1 275 ? 16.363 17.990 -20.052 1.00 49.91 275 ILE A N 1
ATOM 2281 C CA . ILE A 1 275 ? 15.744 18.700 -21.195 1.00 49.91 275 ILE A CA 1
ATOM 2282 C C . ILE A 1 275 ? 14.204 18.900 -21.068 1.00 49.91 275 ILE A C 1
ATOM 2284 O O . ILE A 1 275 ? 13.542 18.253 -20.261 1.00 49.91 275 ILE A O 1
ATOM 2288 N N . SER A 1 276 ? 13.624 19.828 -21.853 1.00 46.47 276 SER A N 1
ATOM 2289 C CA . SER A 1 276 ? 12.241 20.360 -21.786 1.00 46.47 276 SER A CA 1
ATOM 2290 C C . SER A 1 276 ? 11.153 19.542 -22.518 1.00 46.47 276 SER A C 1
ATOM 2292 O O . SER A 1 276 ? 11.376 19.012 -23.603 1.00 46.47 276 SER A O 1
ATOM 2294 N N . TYR A 1 277 ? 9.922 19.560 -21.980 1.00 48.09 277 TYR A N 1
ATOM 2295 C CA . TYR A 1 277 ? 8.684 18.896 -22.451 1.00 48.09 277 TYR A CA 1
ATOM 2296 C C . TYR A 1 277 ? 8.451 18.899 -23.972 1.00 48.09 277 TYR A C 1
ATOM 2298 O O . TYR A 1 277 ? 7.986 17.907 -24.533 1.00 48.09 277 TYR A O 1
ATOM 2306 N N . TYR A 1 278 ? 8.757 20.007 -24.647 1.00 51.50 278 TYR A N 1
ATOM 2307 C CA . TYR A 1 278 ? 8.554 20.165 -26.092 1.00 51.50 278 TYR A CA 1
ATOM 2308 C C . TYR A 1 278 ? 9.423 19.203 -26.921 1.00 51.50 278 TYR A C 1
ATOM 2310 O O . TYR A 1 278 ? 9.032 18.762 -28.003 1.00 51.50 278 TYR A O 1
ATOM 2318 N N . GLU A 1 279 ? 10.583 18.813 -26.397 1.00 54.34 279 GLU A N 1
ATOM 2319 C CA . GLU A 1 279 ? 11.467 17.865 -27.067 1.00 54.34 279 GLU A CA 1
ATOM 2320 C C . GLU A 1 279 ? 10.981 16.415 -26.962 1.00 54.34 279 GLU A C 1
ATOM 2322 O O . GLU A 1 279 ? 11.268 15.628 -27.867 1.00 54.34 279 GLU A O 1
ATOM 2327 N N . ILE A 1 280 ? 10.170 16.071 -25.947 1.00 51.88 280 ILE A N 1
ATOM 2328 C CA . ILE A 1 280 ? 9.532 14.747 -25.838 1.00 51.88 280 ILE A CA 1
ATOM 2329 C C . ILE A 1 280 ? 8.666 14.481 -27.053 1.00 51.88 280 ILE A C 1
ATOM 2331 O O . ILE A 1 280 ? 8.833 13.460 -27.709 1.00 51.88 280 ILE A O 1
ATOM 2335 N N . ASP A 1 281 ? 7.717 15.372 -27.337 1.00 55.97 281 ASP A N 1
ATOM 2336 C CA . ASP A 1 281 ? 6.689 15.116 -28.347 1.00 55.97 281 ASP A CA 1
ATOM 2337 C C . ASP A 1 281 ? 7.346 14.973 -29.731 1.00 55.97 281 ASP A C 1
ATOM 2339 O O . ASP A 1 281 ? 7.015 14.078 -30.506 1.00 55.97 281 ASP A O 1
ATOM 2343 N N . LYS A 1 282 ? 8.415 15.741 -29.986 1.00 61.81 282 LYS A N 1
ATOM 2344 C CA . LYS A 1 282 ? 9.240 15.627 -31.196 1.00 61.81 282 LYS A CA 1
ATOM 2345 C C . LYS A 1 282 ? 9.996 14.294 -31.301 1.00 61.81 282 LYS A C 1
ATOM 2347 O O . LYS A 1 282 ? 10.126 13.771 -32.407 1.00 61.81 282 LYS A O 1
ATOM 2352 N N . GLN A 1 283 ? 10.511 13.743 -30.199 1.00 61.28 283 GLN A N 1
ATOM 2353 C CA . GLN A 1 283 ? 11.239 12.463 -30.201 1.00 61.28 283 GLN A CA 1
ATOM 2354 C C . GLN A 1 283 ? 10.303 11.249 -30.176 1.00 61.28 283 GLN A C 1
ATOM 2356 O O . GLN A 1 283 ? 10.562 10.273 -30.876 1.00 61.28 283 GLN A O 1
ATOM 2361 N N . LEU A 1 284 ? 9.182 11.323 -29.452 1.00 59.38 284 LEU A N 1
ATOM 2362 C CA . LEU A 1 284 ? 8.132 10.304 -29.493 1.00 59.38 284 LEU A CA 1
ATOM 2363 C C . LEU A 1 284 ? 7.535 10.198 -30.896 1.00 59.38 284 LEU A C 1
ATOM 2365 O O . LEU A 1 284 ? 7.335 9.089 -31.372 1.00 59.38 284 LEU A O 1
ATOM 2369 N N . ASN A 1 285 ? 7.361 11.313 -31.611 1.00 61.28 285 ASN A N 1
ATOM 2370 C CA . ASN A 1 285 ? 6.932 11.280 -33.011 1.00 61.28 285 ASN A CA 1
ATOM 2371 C C . ASN A 1 285 ? 7.970 10.614 -33.934 1.00 61.28 285 ASN A C 1
ATOM 2373 O O . ASN A 1 285 ? 7.591 9.921 -34.873 1.00 61.28 285 ASN A O 1
ATOM 2377 N N . LYS A 1 286 ? 9.277 10.746 -33.659 1.00 61.69 286 LYS A N 1
ATOM 2378 C CA . LYS A 1 286 ? 10.324 10.009 -34.398 1.00 61.69 286 LYS A CA 1
ATOM 2379 C C . LYS A 1 286 ? 10.346 8.513 -34.081 1.00 61.69 286 LYS A C 1
ATOM 2381 O O . LYS A 1 286 ? 10.710 7.728 -34.946 1.00 61.69 286 LYS A O 1
ATOM 2386 N N . LEU A 1 287 ? 9.991 8.126 -32.857 1.00 57.25 287 LEU A N 1
ATOM 2387 C CA . LEU A 1 287 ? 9.898 6.722 -32.449 1.00 57.25 287 LEU A CA 1
ATOM 2388 C C . LEU A 1 287 ? 8.586 6.065 -32.881 1.00 57.25 287 LEU A C 1
ATOM 2390 O O . LEU A 1 287 ? 8.599 4.893 -33.213 1.00 57.25 287 LEU A O 1
ATOM 2394 N N . ASN A 1 288 ? 7.478 6.800 -32.959 1.00 55.66 288 ASN A N 1
ATOM 2395 C CA . ASN A 1 288 ? 6.247 6.300 -33.577 1.00 55.66 288 ASN A CA 1
ATOM 2396 C C . ASN A 1 288 ? 6.448 6.032 -35.073 1.00 55.66 288 ASN A C 1
ATOM 2398 O O . ASN A 1 288 ? 6.032 4.991 -35.568 1.00 55.66 288 ASN A O 1
ATOM 2402 N N . ARG A 1 289 ? 7.194 6.903 -35.768 1.00 54.25 289 ARG A N 1
ATOM 2403 C CA . ARG A 1 289 ? 7.625 6.666 -37.157 1.00 54.25 289 ARG A CA 1
ATOM 2404 C C . ARG A 1 289 ? 8.509 5.433 -37.335 1.00 54.25 289 ARG A C 1
ATOM 2406 O O . ARG A 1 289 ? 8.667 4.962 -38.450 1.00 54.25 289 ARG A O 1
ATOM 2413 N N . PHE A 1 290 ? 9.045 4.866 -36.256 1.00 55.66 290 PHE A N 1
ATOM 2414 C CA . PHE A 1 290 ? 9.784 3.606 -36.305 1.00 55.66 290 PHE A CA 1
ATOM 2415 C C . PHE A 1 290 ? 8.910 2.428 -36.769 1.00 55.66 290 PHE A C 1
ATOM 2417 O O . PHE A 1 290 ? 9.419 1.514 -37.410 1.00 55.66 290 PHE A O 1
ATOM 2424 N N . HIS A 1 291 ? 7.604 2.486 -36.485 1.00 48.31 291 HIS A N 1
ATOM 2425 C CA . HIS A 1 291 ? 6.609 1.517 -36.946 1.00 48.31 291 HIS A CA 1
ATOM 2426 C C . HIS A 1 291 ? 6.195 1.754 -38.414 1.00 48.31 291 HIS A C 1
ATOM 2428 O O . HIS A 1 291 ? 5.792 0.816 -39.096 1.00 48.31 291 HIS A O 1
ATOM 2434 N N . GLU A 1 292 ? 6.296 2.997 -38.901 1.00 48.72 292 GLU A N 1
ATOM 2435 C CA . GLU A 1 292 ? 5.931 3.411 -40.269 1.00 48.72 292 GLU A CA 1
ATOM 2436 C C . GLU A 1 292 ? 7.093 3.250 -41.271 1.00 48.72 292 GLU A C 1
ATOM 2438 O O . GLU A 1 292 ? 6.858 2.959 -42.437 1.00 48.72 292 GLU A O 1
ATOM 2443 N N . ASP A 1 293 ? 8.345 3.409 -40.822 1.00 47.62 293 ASP A N 1
ATOM 2444 C CA . ASP A 1 293 ? 9.566 3.314 -41.647 1.00 47.62 293 ASP A CA 1
ATOM 2445 C C . ASP A 1 293 ? 10.127 1.876 -41.750 1.00 47.62 293 ASP A C 1
ATOM 2447 O O . ASP A 1 293 ? 11.145 1.633 -42.412 1.00 47.62 293 ASP A O 1
ATOM 2451 N N . LEU A 1 294 ? 9.502 0.908 -41.071 1.00 51.38 294 LEU A N 1
ATOM 2452 C CA . LEU A 1 294 ? 9.727 -0.510 -41.339 1.00 51.38 294 LEU A CA 1
ATOM 2453 C C . LEU A 1 294 ? 9.244 -0.778 -42.777 1.00 51.38 294 LEU A C 1
ATOM 2455 O O . LEU A 1 294 ? 8.100 -0.451 -43.076 1.00 51.38 294 LEU A O 1
ATOM 2459 N N . PRO A 1 295 ? 10.075 -1.340 -43.681 1.00 48.41 295 PRO A N 1
ATOM 2460 C CA . PRO A 1 295 ? 9.641 -1.623 -45.051 1.00 48.41 295 PRO A CA 1
ATOM 2461 C C . PRO A 1 295 ? 8.312 -2.390 -45.027 1.00 48.41 295 PRO A C 1
ATOM 2463 O O . PRO A 1 295 ? 8.174 -3.254 -44.166 1.00 48.41 295 PRO A O 1
ATOM 2466 N N . ASP A 1 296 ? 7.390 -2.153 -45.970 1.00 44.75 296 ASP A N 1
ATOM 2467 C CA . ASP A 1 296 ? 6.035 -2.764 -46.040 1.00 44.75 296 ASP A CA 1
ATOM 2468 C C . ASP A 1 296 ? 5.992 -4.304 -45.876 1.00 44.75 296 ASP A C 1
ATOM 2470 O O . ASP A 1 296 ? 4.948 -4.914 -45.684 1.00 44.75 296 ASP A O 1
ATOM 2474 N N . GLN A 1 297 ? 7.148 -4.961 -45.942 1.00 42.88 297 GLN A N 1
ATOM 2475 C CA . GLN A 1 297 ? 7.368 -6.385 -45.696 1.00 42.88 297 GLN A CA 1
ATOM 2476 C C . GLN A 1 297 ? 7.464 -6.762 -44.198 1.00 42.88 297 GLN A C 1
ATOM 2478 O O . GLN A 1 297 ? 7.596 -7.942 -43.872 1.00 42.88 297 GLN A O 1
ATOM 2483 N N . PHE A 1 298 ? 7.445 -5.784 -43.287 1.00 43.31 298 PHE A N 1
ATOM 2484 C CA . PHE A 1 298 ? 7.633 -5.947 -41.839 1.00 43.31 298 PHE A CA 1
ATOM 2485 C C . PHE A 1 298 ? 6.425 -5.482 -41.003 1.00 43.31 298 PHE A C 1
ATOM 2487 O O . PHE A 1 298 ? 6.395 -5.729 -39.796 1.00 43.31 298 PHE A O 1
ATOM 2494 N N . THR A 1 299 ? 5.422 -4.853 -41.616 1.00 38.00 299 THR A N 1
ATOM 2495 C CA . THR A 1 299 ? 4.174 -4.423 -40.975 1.00 38.00 299 THR A CA 1
ATOM 2496 C C . THR A 1 299 ? 3.170 -5.580 -40.947 1.00 38.00 299 THR A C 1
ATOM 2498 O O . THR A 1 299 ? 2.462 -5.850 -41.909 1.00 38.00 299 THR A O 1
ATOM 2501 N N . PHE A 1 300 ? 3.089 -6.291 -39.820 1.00 38.66 300 PHE A N 1
ATOM 2502 C CA . PHE A 1 300 ? 2.037 -7.289 -39.566 1.00 38.66 300 PHE A CA 1
ATOM 2503 C C . PHE A 1 300 ? 1.061 -6.804 -38.493 1.00 38.66 300 PHE A C 1
ATOM 2505 O O . PHE A 1 300 ? 0.810 -7.514 -37.530 1.00 38.66 300 PHE A O 1
ATOM 2512 N N . PHE A 1 301 ? 0.526 -5.595 -38.651 1.00 31.77 301 PHE A N 1
ATOM 2513 C CA . PHE A 1 301 ? -0.680 -5.156 -37.948 1.00 31.77 301 PHE A CA 1
ATOM 2514 C C . PHE A 1 301 ? -1.426 -4.146 -38.826 1.00 31.77 301 PHE A C 1
ATOM 2516 O O . PHE A 1 301 ? -1.130 -2.954 -38.814 1.00 31.77 301 PHE A O 1
ATOM 2523 N N . SER A 1 302 ? -2.368 -4.663 -39.616 1.00 32.44 302 SER A N 1
ATOM 2524 C CA . SER A 1 302 ? -3.647 -3.993 -39.868 1.00 32.44 302 SER A CA 1
ATOM 2525 C C . SER A 1 302 ? -4.630 -4.430 -38.793 1.00 32.44 302 SER A C 1
ATOM 2527 O O . SER A 1 302 ? -4.698 -5.669 -38.596 1.00 32.44 302 SER A O 1
#

Radius of gyration: 26.58 Å; chains: 1; bounding box: 57×45×75 Å

Foldseek 3Di:
DVVVVCVVVVDPVVLVVLLVVLLVVLLVVLCVQQNNLQSQLSVLLSVLLSQVVVAPCLQVVPVVLVVVLVVLLVLLVLLQVLLVDPVVVVVSVVVSLCCLQVVDCPPGPNSNSVSSVVSSVSSNVSDDDPVSSVSNSVSSVSSSVSSVVSCVVVPPPRLLNVLLVLLLVLLVLLLVQLVCVLVLNHDVVSLVVSVVSLVVLVVSLVSSVPDDDCVDPVSVLSVLSSVLSVVSSVLSVLVSVCVVPPVDDSVVSSVLSVVVSVLSVVVNCVSVVPDDPVVSVVSSVVSVCNQVPPPPVSNPDD

Sequence (302 aa):
MIDKVIKKYNLDVDSMKREGTIACLTFLASWIFFGINNAILAYPIALTSSILLKENFKINPLEKTIRLLFLYCFIVVLSFLSSNNFLLGIIINFFTIFFIAYKLSVAYTPLLYKPFLMLYVFTYFYKVDFQGLPRRLLSIFFGFSLIIIFHLFLNKLSYKSLIKDSINKSLFLLESQVDNLIFKSYNSDLQQSISKELTTICYNLYTTRKRKILTNNLGSIQFKIYIILENLNLDLYNLNKLYSKLNYNSALIKSFLKKLKKSINILRLYLNDEISYYEIDKQLNKLNRFHEDLPDQFTFFS

Organism: Clostridium perfringens (strain SM101 / Type A) (NCBI:txid289380)